Protein AF-0000000080753042 (afdb_homodimer)

Radius of gyration: 25.24 Å; Cα contacts (8 Å, |Δi|>4): 340; chains: 2; bounding box: 36×79×49 Å

pLDDT: mean 95.61, std 6.73, range [42.47, 98.81]

Sequence (298 aa):
MPRDLQAFALGLYLRPGVEAACLELQEQGADVCLLLCAVWLETHGIECTAERCAELQRLAQPWRTQVIAPLRRLRQDWRPAASSDPVLDELRERLKALELDAEWAQLQRLEAASRDWPAAPEAARSWLEKLAGPAAGCREALASLRAATMPRDLQAFALGLYLRPGVEAACLELQEQGADVCLLLCAVWLETHGIECTAERCAELQRLAQPWRTQVIAPLRRLRQDWRPAASSDPVLDELRERLKALELDAEWAQLQRLEAASRDWPAAPEAARSWLEKLAGPAAGCREALASLRAAT

InterPro domains:
  IPR012659 Conserved hypothetical protein CHP02444 [PF09523] (7-110)
  IPR012659 Conserved hypothetical protein CHP02444 [TIGR02444] (4-113)

Foldseek 3Di:
DPLALVVQLVVLCPFPPLVVLLVVLVVLPADSLQLSLLLVCVVQQFADDPVLLVVLCVLQVCLCVPPQVVLVVVLVVLVVVCVPPVVSVVVSVVSVVSNVVSSVVSNVVNCVSCVPGDHDPPHDSCSNCSRSPSSNVVVVSSVSSNVSD/DPPALVVQLVVLCPFPLLVVLLVVLVVLPADSLQLSLLLVCVVQQFADDPVLLVVLCVLQVCLCVPPQVVLVVVLVVLVVVCVPPVVSVVVSVVSVVSNVVSSVVSNVVNCVSCVPGDHDPPHDSCSNCSRSPSSNVVVVSSVSSNVSD

Secondary structure (DSSP, 8-state):
--S-HHHHHHHHHTSTTHHHHHHHHHHTT--HHHHHHHHHHHHTTB---HHHHHHHHHHHHHHIIIIIHHHHHHHHHHHHHHTT-HHHHHHHHHHHHHHHHHHHHHHHHHHHHHTTPPB-TT----HHHHH-GGGTT-HHHHHHHHHT-/--SSHHHHHHHHHTSTTHHHHHHHHHHTT--HHHHHHHHHHHHTTB---HHHHHHHHHHHHHHIIIIIHHHHHHHHHHHHHHTT-HHHHHHHHHHHHHHHHHHHHHHHHHHHHHTTPPB-TT----HHHHH-GGGTT-HHHHHHHHHT-

Nearest PDB structures (foldseek):
  4mhl-assembly1_A  TM=2.393E-01  e=5.936E+00  Homo sapiens
  2msv-assembly1_A  TM=2.332E-01  e=7.659E+00  Homo sapiens
  4mhl-assembly1_A  TM=2.373E-01  e=4.840E+00  Homo sapiens

Solvent-accessible surface area (backbone atoms only — not comparable to full-atom values): 16071 Å² total; per-residue (Å²): 122,70,93,35,64,63,58,41,43,56,56,44,46,71,35,86,63,25,51,61,26,47,52,54,34,39,74,44,64,27,55,56,64,59,41,48,47,22,47,53,35,44,76,60,23,33,57,69,43,72,65,59,52,49,51,50,47,66,58,46,48,58,48,40,64,70,46,35,47,53,42,47,50,51,41,57,68,43,44,73,63,22,74,81,28,70,67,52,35,54,52,39,51,54,43,48,52,51,33,50,50,46,50,50,51,49,40,50,50,54,44,63,75,50,64,82,60,65,65,32,94,81,37,63,84,48,39,49,68,73,60,25,62,74,24,52,79,45,54,66,38,54,49,45,54,59,66,60,107,124,68,94,36,65,63,57,41,43,55,56,44,47,70,36,86,64,24,51,61,25,49,53,53,35,39,76,44,64,25,55,57,63,58,40,47,47,22,47,52,36,44,75,61,24,34,59,69,43,75,66,57,53,48,51,51,47,66,59,44,49,59,49,41,65,69,48,36,47,53,42,47,50,52,41,59,69,41,46,72,61,22,74,82,28,70,67,52,34,51,52,40,52,54,44,48,51,52,33,50,52,45,49,51,51,50,40,52,51,52,43,64,74,49,65,80,62,65,65,32,93,82,39,62,84,49,38,47,66,72,59,24,61,75,24,51,78,45,52,68,37,54,48,46,54,56,67,62,105

Structure (mmCIF, N/CA/C/O backbone):
data_AF-0000000080753042-model_v1
#
loop_
_entity.id
_entity.type
_entity.pdbx_description
1 polymer 'TIGR02444 family protein'
#
loop_
_atom_site.group_PDB
_atom_site.id
_atom_site.type_symbol
_atom_site.label_atom_id
_atom_site.label_alt_id
_atom_site.label_comp_id
_atom_site.label_asym_id
_atom_site.label_entity_id
_atom_site.label_seq_id
_atom_site.pdbx_PDB_ins_code
_atom_site.Cartn_x
_atom_site.Cartn_y
_atom_site.Cartn_z
_atom_site.occupancy
_atom_site.B_iso_or_equiv
_atom_site.auth_seq_id
_atom_site.auth_comp_id
_atom_site.auth_asym_id
_atom_site.auth_atom_id
_atom_site.pdbx_PDB_model_num
ATOM 1 N N . MET A 1 1 ? 0.085 35.406 -0.146 1 42.47 1 MET A N 1
ATOM 2 C CA . MET A 1 1 ? 0.175 34.25 0.745 1 42.47 1 MET A CA 1
ATOM 3 C C . MET A 1 1 ? -0.676 33.094 0.228 1 42.47 1 MET A C 1
ATOM 5 O O . MET A 1 1 ? -1.813 33.312 -0.199 1 42.47 1 MET A O 1
ATOM 9 N N . PRO A 1 2 ? 0.017 31.969 -0.082 1 52.19 2 PRO A N 1
ATOM 10 C CA . PRO A 1 2 ? -0.848 30.938 -0.656 1 52.19 2 PRO A CA 1
ATOM 11 C C . PRO A 1 2 ? -2.033 30.594 0.243 1 52.19 2 PRO A C 1
ATOM 13 O O . PRO A 1 2 ? -1.867 30.422 1.454 1 52.19 2 PRO A O 1
ATOM 16 N N . ARG A 1 3 ? -3.268 31.031 -0.044 1 64.5 3 ARG A N 1
ATOM 17 C CA . ARG A 1 3 ? -4.5 30.719 0.666 1 64.5 3 ARG A CA 1
ATOM 18 C C . ARG A 1 3 ? -4.785 29.219 0.614 1 64.5 3 ARG A C 1
ATOM 20 O O . ARG A 1 3 ? -5.746 28.734 1.222 1 64.5 3 ARG A O 1
ATOM 27 N N . ASP A 1 4 ? -3.748 28.547 0.21 1 91.19 4 ASP A N 1
ATOM 28 C CA . ASP A 1 4 ? -3.822 27.109 -0.055 1 91.19 4 ASP A CA 1
ATOM 29 C C . ASP A 1 4 ? -2.775 26.344 0.755 1 91.19 4 ASP A C 1
ATOM 31 O O . ASP A 1 4 ? -1.573 26.578 0.598 1 91.19 4 ASP A O 1
ATOM 35 N N . LEU A 1 5 ? -3.281 25.625 1.729 1 96.81 5 LEU A N 1
ATOM 36 C CA . LEU A 1 5 ? -2.391 24.922 2.643 1 96.81 5 LEU A CA 1
ATOM 37 C C . LEU A 1 5 ? -1.426 24.016 1.876 1 96.81 5 LEU A C 1
ATOM 39 O O . LEU A 1 5 ? -0.25 23.922 2.232 1 96.81 5 LEU A O 1
ATOM 43 N N . GLN A 1 6 ? -1.91 23.484 0.801 1 95.81 6 GLN A N 1
ATOM 44 C CA . GLN A 1 6 ? -1.059 22.609 -0.008 1 95.81 6 GLN A CA 1
ATOM 45 C C . GLN A 1 6 ? 0.089 23.406 -0.635 1 95.81 6 GLN A C 1
ATOM 47 O O . GLN A 1 6 ? 1.245 22.984 -0.571 1 95.81 6 GLN A O 1
ATOM 52 N N . ALA A 1 7 ? -0.214 24.438 -1.235 1 95.5 7 ALA A N 1
ATOM 53 C CA . ALA A 1 7 ? 0.8 25.297 -1.849 1 95.5 7 ALA A CA 1
ATOM 54 C C . ALA A 1 7 ? 1.769 25.844 -0.801 1 95.5 7 ALA A C 1
ATOM 56 O O . ALA A 1 7 ? 2.98 25.875 -1.027 1 95.5 7 ALA A O 1
ATOM 57 N N . PHE A 1 8 ? 1.181 26.312 0.279 1 97 8 PHE A N 1
ATOM 58 C CA . PHE A 1 8 ? 2.006 26.797 1.384 1 97 8 PHE A CA 1
ATOM 59 C C . PHE A 1 8 ? 2.996 25.719 1.821 1 97 8 PHE A C 1
ATOM 61 O O . PHE A 1 8 ? 4.188 25.984 1.967 1 97 8 PHE A O 1
ATOM 68 N N . ALA A 1 9 ? 2.527 24.469 2.033 1 97 9 ALA A N 1
ATOM 69 C CA . ALA A 1 9 ? 3.348 23.359 2.5 1 97 9 ALA A CA 1
ATOM 70 C C . ALA A 1 9 ? 4.465 23.047 1.507 1 97 9 ALA A C 1
ATOM 72 O O . ALA A 1 9 ? 5.613 22.828 1.902 1 97 9 ALA A O 1
ATOM 73 N N . LEU A 1 10 ? 4.09 23 0.256 1 95 10 LEU A N 1
ATOM 74 C CA . LEU A 1 10 ? 5.078 22.734 -0.783 1 95 10 LEU A CA 1
ATOM 75 C C . LEU A 1 10 ? 6.16 23.812 -0.793 1 95 10 LEU A C 1
ATOM 77 O O . LEU A 1 10 ? 7.348 23.5 -0.905 1 95 10 LEU A O 1
ATOM 81 N N . GLY A 1 11 ? 5.773 25.031 -0.712 1 95.75 11 GLY A N 1
ATOM 82 C CA . GLY A 1 11 ? 6.719 26.125 -0.647 1 95.75 11 GLY A CA 1
ATOM 83 C C . GLY A 1 11 ? 7.637 26.062 0.56 1 95.75 11 GLY A C 1
ATOM 84 O O . GLY A 1 11 ? 8.844 26.266 0.443 1 95.75 11 GLY A O 1
ATOM 85 N N . LEU A 1 12 ? 7.043 25.812 1.674 1 96.06 12 LEU A N 1
ATOM 86 C CA . LEU A 1 12 ? 7.812 25.719 2.91 1 96.06 12 LEU A CA 1
ATOM 87 C C . LEU A 1 12 ? 8.812 24.562 2.838 1 96.06 12 LEU A C 1
ATOM 89 O O . LEU A 1 12 ? 9.961 24.719 3.26 1 96.06 12 LEU A O 1
ATOM 93 N N . TYR A 1 13 ? 8.359 23.484 2.322 1 93.5 13 TYR A N 1
ATOM 94 C CA . TYR A 1 13 ? 9.18 22.266 2.256 1 93.5 13 TYR A CA 1
ATOM 95 C C . TYR A 1 13 ? 10.438 22.5 1.44 1 93.5 13 TYR A C 1
ATOM 97 O O . TYR A 1 13 ? 11.484 21.922 1.72 1 93.5 13 TYR A O 1
ATOM 105 N N . LEU A 1 14 ? 10.375 23.344 0.499 1 93 14 LEU A N 1
ATOM 106 C CA . LEU A 1 14 ? 11.477 23.609 -0.415 1 93 14 LEU A CA 1
ATOM 107 C C . LEU A 1 14 ? 12.477 24.578 0.213 1 93 14 LEU A C 1
ATOM 109 O O . LEU A 1 14 ? 13.578 24.766 -0.31 1 93 14 LEU A O 1
ATOM 113 N N . ARG A 1 15 ? 12.172 25.156 1.339 1 96 15 ARG A N 1
ATOM 114 C CA . ARG A 1 15 ? 13.078 26.078 2.008 1 96 15 ARG A CA 1
ATOM 115 C C . ARG A 1 15 ? 14.25 25.344 2.643 1 96 15 ARG A C 1
ATOM 117 O O . ARG A 1 15 ? 14.117 24.172 3.031 1 96 15 ARG A O 1
ATOM 124 N N . PRO A 1 16 ? 15.328 26 2.754 1 95.56 16 PRO A N 1
ATOM 125 C CA . PRO A 1 16 ? 16.516 25.359 3.328 1 95.56 16 PRO A CA 1
ATOM 126 C C . PRO A 1 16 ? 16.266 24.812 4.738 1 95.56 16 PRO A C 1
ATOM 128 O O . PRO A 1 16 ? 15.695 25.516 5.578 1 95.56 16 PRO A O 1
ATOM 131 N N . GLY A 1 17 ? 16.625 23.578 4.953 1 96.06 17 GLY A N 1
ATOM 132 C CA . GLY A 1 17 ? 16.609 22.969 6.277 1 96.06 17 GLY A CA 1
ATOM 133 C C . GLY A 1 17 ? 15.273 22.344 6.621 1 96.06 17 GLY A C 1
ATOM 134 O O . GLY A 1 17 ? 15.172 21.578 7.578 1 96.06 17 GLY A O 1
ATOM 135 N N . VAL A 1 18 ? 14.289 22.641 5.871 1 97.56 18 VAL A N 1
ATOM 136 C CA . VAL A 1 18 ? 12.945 22.203 6.234 1 97.56 18 VAL A CA 1
ATOM 137 C C . VAL A 1 18 ? 12.805 20.703 5.977 1 97.56 18 VAL A C 1
ATOM 139 O O . VAL A 1 18 ? 12.281 19.969 6.82 1 97.56 18 VAL A O 1
ATOM 142 N N . GLU A 1 19 ? 13.336 20.344 4.887 1 96.5 19 GLU A N 1
ATOM 143 C CA . GLU A 1 19 ? 13.273 18.922 4.586 1 96.5 19 GLU A CA 1
ATOM 144 C C . GLU A 1 19 ? 13.938 18.094 5.68 1 96.5 19 GLU A C 1
ATOM 146 O O . GLU A 1 19 ? 13.359 17.125 6.168 1 96.5 19 GLU A O 1
ATOM 151 N N . ALA A 1 20 ? 15.047 18.438 6.031 1 97.44 20 ALA A N 1
ATOM 152 C CA . ALA A 1 20 ? 15.789 17.734 7.078 1 97.44 20 ALA A CA 1
ATOM 153 C C . ALA A 1 20 ? 15.023 17.75 8.398 1 97.44 20 ALA A C 1
ATOM 155 O O . ALA A 1 20 ? 14.969 16.734 9.102 1 97.44 20 ALA A O 1
ATOM 156 N N . ALA A 1 21 ? 14.453 18.875 8.703 1 98 21 ALA A N 1
ATOM 157 C CA . ALA A 1 21 ? 13.656 18.984 9.93 1 98 21 ALA A CA 1
ATOM 158 C C . ALA A 1 21 ? 12.445 18.062 9.883 1 98 21 ALA A C 1
ATOM 160 O O . ALA A 1 21 ? 12.164 17.359 10.859 1 98 21 ALA A O 1
ATOM 161 N N . CYS A 1 22 ? 11.789 18.078 8.742 1 97.81 22 CYS A N 1
ATOM 162 C CA . CYS A 1 22 ? 10.617 17.234 8.586 1 97.81 22 CYS A CA 1
ATOM 163 C C . CYS A 1 22 ? 10.984 15.758 8.719 1 97.81 22 CYS A C 1
ATOM 165 O O . CYS A 1 22 ? 10.266 14.992 9.359 1 97.81 22 CYS A O 1
ATOM 167 N N . LEU A 1 23 ? 12.102 15.359 8.188 1 96.19 23 LEU A N 1
ATOM 168 C CA . LEU A 1 23 ? 12.539 13.969 8.242 1 96.19 23 LEU A CA 1
ATOM 169 C C . LEU A 1 23 ? 12.875 13.562 9.672 1 96.19 23 LEU A C 1
ATOM 171 O O . LEU A 1 23 ? 12.547 12.461 10.109 1 96.19 23 LEU A O 1
ATOM 175 N N . GLU A 1 24 ? 13.516 14.406 10.359 1 97.62 24 GLU A N 1
ATOM 176 C CA . GLU A 1 24 ? 13.836 14.156 11.758 1 97.62 24 GLU A CA 1
ATOM 177 C C . GLU A 1 24 ? 12.562 13.992 12.594 1 97.62 24 GLU A C 1
ATOM 179 O O . GLU A 1 24 ? 12.445 13.055 13.375 1 97.62 24 GLU A O 1
ATOM 184 N N . LEU A 1 25 ? 11.648 14.891 12.383 1 97.5 25 LEU A N 1
ATOM 185 C CA . LEU A 1 25 ? 10.383 14.859 13.117 1 97.5 25 LEU A CA 1
ATOM 186 C C . LEU A 1 25 ? 9.602 13.594 12.781 1 97.5 25 LEU A C 1
ATOM 188 O O . LEU A 1 25 ? 9.039 12.953 13.672 1 97.5 25 LEU A O 1
ATOM 192 N N . GLN A 1 26 ? 9.641 13.32 11.539 1 95.62 26 GLN A N 1
ATOM 193 C CA . GLN A 1 26 ? 8.945 12.117 11.102 1 95.62 26 GLN A CA 1
ATOM 194 C C . GLN A 1 26 ? 9.547 10.867 11.734 1 95.62 26 GLN A C 1
ATOM 196 O O . GLN A 1 26 ? 8.82 9.945 12.109 1 95.62 26 GLN A O 1
ATOM 201 N N . GLU A 1 27 ? 10.836 10.773 11.844 1 95.56 27 GLU A N 1
ATOM 202 C CA . GLU A 1 27 ? 11.523 9.648 12.469 1 95.56 27 GLU A CA 1
ATOM 203 C C . GLU A 1 27 ? 11.117 9.492 13.93 1 95.56 27 GLU A C 1
ATOM 205 O O . GLU A 1 27 ? 11.117 8.383 14.469 1 95.56 27 GLU A O 1
ATOM 210 N N . GLN A 1 28 ? 10.734 10.57 14.484 1 96.25 28 GLN A N 1
ATOM 211 C CA . GLN A 1 28 ? 10.352 10.555 15.891 1 96.25 28 GLN A CA 1
ATOM 212 C C . GLN A 1 28 ? 8.844 10.359 16.047 1 96.25 28 GLN A C 1
ATOM 214 O O . GLN A 1 28 ? 8.297 10.516 17.141 1 96.25 28 GLN A O 1
ATOM 219 N N . GLY A 1 29 ? 8.172 10.117 14.977 1 95.31 29 GLY A N 1
ATOM 220 C CA . GLY A 1 29 ? 6.781 9.711 15.031 1 95.31 29 GLY A CA 1
ATOM 221 C C . GLY A 1 29 ? 5.816 10.859 14.812 1 95.31 29 GLY A C 1
ATOM 222 O O . GLY A 1 29 ? 4.605 10.703 14.992 1 95.31 29 GLY A O 1
ATOM 223 N N . ALA A 1 30 ? 6.289 12.008 14.375 1 97 30 ALA A N 1
ATOM 224 C CA . ALA A 1 30 ? 5.426 13.164 14.148 1 97 30 ALA A CA 1
ATOM 225 C C . ALA A 1 30 ? 4.645 13.016 12.844 1 97 30 ALA A C 1
ATOM 227 O O . ALA A 1 30 ? 5.086 12.32 11.922 1 97 30 ALA A O 1
ATOM 228 N N . ASP A 1 31 ? 3.498 13.625 12.859 1 98 31 ASP A N 1
ATOM 229 C CA . ASP A 1 31 ? 2.713 13.812 11.641 1 98 31 ASP A CA 1
ATOM 230 C C . ASP A 1 31 ? 3.125 15.086 10.914 1 98 31 ASP A C 1
ATOM 232 O O . ASP A 1 31 ? 2.67 16.172 11.258 1 98 31 ASP A O 1
ATOM 236 N N . VAL A 1 32 ? 3.844 14.953 9.875 1 97.5 32 VAL A N 1
ATOM 237 C CA . VAL A 1 32 ? 4.438 16.094 9.18 1 97.5 32 VAL A CA 1
ATOM 238 C C . VAL A 1 32 ? 3.338 16.969 8.586 1 97.5 32 VAL A C 1
ATOM 240 O O . VAL A 1 32 ? 3.416 18.203 8.641 1 97.5 32 VAL A O 1
ATOM 243 N N . CYS A 1 33 ? 2.283 16.375 8.016 1 98.25 33 CYS A N 1
ATOM 244 C CA . CYS A 1 33 ? 1.169 17.141 7.473 1 98.25 33 CYS A CA 1
ATOM 245 C C . CYS A 1 33 ? 0.536 18.016 8.539 1 98.25 33 CYS A C 1
ATOM 247 O O . CYS A 1 33 ? 0.215 19.172 8.289 1 98.25 33 CYS A O 1
ATOM 249 N N . LEU A 1 34 ? 0.413 17.438 9.656 1 98.31 34 LEU A N 1
ATOM 250 C CA . LEU A 1 34 ? -0.171 18.172 10.781 1 98.31 34 LEU A CA 1
ATOM 251 C C . LEU A 1 34 ? 0.744 19.312 11.219 1 98.31 34 LEU A C 1
ATOM 253 O O . LEU A 1 34 ? 0.274 20.406 11.523 1 98.31 34 LEU A O 1
ATOM 257 N N . LEU A 1 35 ? 2.002 19.078 11.195 1 98.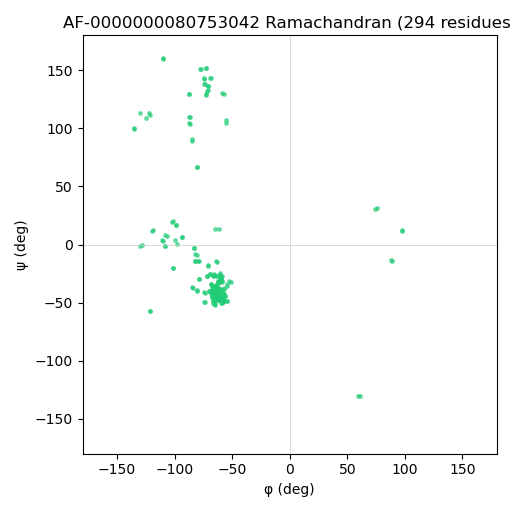06 35 LEU A N 1
ATOM 258 C CA . LEU A 1 35 ? 2.961 20.094 11.602 1 98.06 35 LEU A CA 1
ATOM 259 C C . LEU A 1 35 ? 3.018 21.234 10.57 1 98.06 35 LEU A C 1
ATOM 261 O O . LEU A 1 35 ? 3.125 22.406 10.938 1 98.06 35 LEU A O 1
ATOM 265 N N . LEU A 1 36 ? 2.969 20.875 9.328 1 97.5 36 LEU A N 1
ATOM 266 C CA . LEU A 1 36 ? 2.922 21.906 8.297 1 97.5 36 LEU A CA 1
ATOM 267 C C . LEU A 1 36 ? 1.651 22.734 8.414 1 97.5 36 LEU A C 1
ATOM 269 O O . LEU A 1 36 ? 1.684 23.953 8.227 1 97.5 36 LEU A O 1
ATOM 273 N N . CYS A 1 37 ? 0.595 22.078 8.766 1 98 37 CYS A N 1
ATOM 274 C CA . CYS A 1 37 ? -0.644 22.797 9.047 1 98 37 CYS A CA 1
ATOM 275 C C . CYS A 1 37 ? -0.479 23.734 10.242 1 98 37 CYS A C 1
ATOM 277 O O . CYS A 1 37 ? -0.958 24.859 10.219 1 98 37 CYS A O 1
ATOM 279 N N . ALA A 1 38 ? 0.201 23.25 11.227 1 97.69 38 ALA A N 1
ATOM 280 C CA . ALA A 1 38 ? 0.443 24.047 12.422 1 97.69 38 ALA A CA 1
ATOM 281 C C . ALA A 1 38 ? 1.169 25.344 12.07 1 97.69 38 ALA A C 1
ATOM 283 O O . ALA A 1 38 ? 0.76 26.422 12.492 1 97.69 38 ALA A O 1
ATOM 284 N N . VAL A 1 39 ? 2.139 25.25 11.328 1 96.94 39 VAL A N 1
ATOM 285 C CA . VAL A 1 39 ? 2.908 26.422 10.93 1 96.94 39 VAL A CA 1
ATOM 286 C C . VAL A 1 39 ? 2.031 27.344 10.094 1 96.94 39 VAL A C 1
ATOM 288 O O . VAL A 1 39 ? 2.084 28.578 10.258 1 96.94 39 VAL A O 1
ATOM 291 N N . TRP A 1 40 ? 1.289 26.781 9.234 1 96.69 40 TRP A N 1
ATOM 292 C CA . TRP A 1 40 ? 0.367 27.531 8.383 1 96.69 40 TRP A CA 1
ATOM 293 C C . TRP A 1 40 ? -0.622 28.328 9.227 1 96.69 40 TRP A C 1
ATOM 295 O O . TRP A 1 40 ? -0.838 29.516 8.984 1 96.69 40 TRP A O 1
ATOM 305 N N . LEU A 1 41 ? -1.145 27.719 10.211 1 96.69 41 LEU A N 1
ATOM 306 C CA . LEU A 1 41 ? -2.094 28.375 11.102 1 96.69 41 LEU A CA 1
ATOM 307 C C . LEU A 1 41 ? -1.415 29.5 11.883 1 96.69 41 LEU A C 1
ATOM 309 O O . LEU A 1 41 ? -1.977 30.594 12.023 1 96.69 41 LEU A O 1
ATOM 313 N N . GLU A 1 42 ? -0.277 29.219 12.359 1 94.94 42 GLU A N 1
ATOM 314 C CA . GLU A 1 42 ? 0.476 30.25 13.062 1 94.94 42 GLU A CA 1
ATOM 315 C C . GLU A 1 42 ? 0.755 31.453 12.164 1 94.94 42 GLU A C 1
ATOM 317 O O . GLU A 1 42 ? 0.601 32.594 12.578 1 94.94 42 GLU A O 1
ATOM 322 N N . THR A 1 43 ? 1.15 31.172 11 1 92.88 43 THR A N 1
ATOM 323 C CA . THR A 1 43 ? 1.49 32.219 10.039 1 92.88 43 THR A CA 1
ATOM 324 C C . THR A 1 43 ? 0.268 33.062 9.719 1 92.88 43 THR A C 1
ATOM 326 O O . THR A 1 43 ? 0.397 34.25 9.414 1 92.88 43 THR A O 1
ATOM 329 N N . HIS A 1 44 ? -0.891 32.531 9.82 1 92.81 44 HIS A N 1
ATOM 330 C CA . HIS A 1 44 ? -2.115 33.25 9.477 1 92.81 44 HIS A CA 1
ATOM 331 C C . HIS A 1 44 ? -2.789 33.844 10.719 1 92.81 44 HIS A C 1
ATOM 333 O O . HIS A 1 44 ? -3.904 34.344 10.641 1 92.81 44 HIS A O 1
ATOM 339 N N . GLY A 1 45 ? -2.17 33.625 11.828 1 93.62 45 GLY A N 1
ATOM 340 C CA . GLY A 1 45 ? -2.623 34.25 13.062 1 93.62 45 GLY A CA 1
ATOM 341 C C . GLY A 1 45 ? -3.867 33.594 13.633 1 93.62 45 GLY A C 1
ATOM 342 O O . GLY A 1 45 ? -4.727 34.281 14.195 1 93.62 45 GLY A O 1
ATOM 343 N N . ILE A 1 46 ? -4.004 32.344 13.414 1 95.75 46 ILE A N 1
ATOM 344 C CA . ILE A 1 46 ? -5.133 31.625 13.977 1 95.75 46 ILE A CA 1
ATOM 345 C C . ILE A 1 46 ? -4.781 31.125 15.375 1 95.75 46 ILE A C 1
ATOM 347 O O . ILE A 1 46 ? -3.727 30.516 15.578 1 95.75 46 ILE A O 1
ATOM 351 N N . GLU A 1 47 ? -5.633 31.406 16.328 1 95.81 47 GLU A N 1
ATOM 352 C CA . GLU A 1 47 ? -5.379 31.047 17.719 1 95.81 47 GLU A CA 1
ATOM 353 C C . GLU A 1 47 ? -5.477 29.547 17.922 1 95.81 47 GLU A C 1
ATOM 355 O O . GLU A 1 47 ? -6.391 28.906 17.406 1 95.81 47 GLU A O 1
ATOM 360 N N . CYS A 1 48 ? -4.52 29.047 18.672 1 97.06 48 CYS A N 1
ATOM 361 C CA . CYS A 1 48 ? -4.531 27.641 19.062 1 97.06 48 CYS A CA 1
ATOM 362 C C . CYS A 1 48 ? -5.34 27.438 20.344 1 97.06 48 CYS A C 1
ATOM 364 O O . CYS A 1 48 ? -4.945 27.891 21.406 1 97.06 48 CYS A O 1
ATOM 366 N N . THR A 1 49 ? -6.504 26.812 20.234 1 96.25 49 THR A N 1
ATOM 367 C CA . THR A 1 49 ? -7.277 26.438 21.406 1 96.25 49 THR A CA 1
ATOM 368 C C . THR A 1 49 ? -7.273 24.922 21.594 1 96.25 49 THR A C 1
ATOM 370 O O . THR A 1 49 ? -6.969 24.172 20.656 1 96.25 49 THR A O 1
ATOM 373 N N . ALA A 1 50 ? -7.562 24.453 22.781 1 96.38 50 ALA A N 1
ATOM 374 C CA . ALA A 1 50 ? -7.621 23.016 23.047 1 96.38 50 ALA A CA 1
ATOM 375 C C . ALA A 1 50 ? -8.625 22.344 22.125 1 96.38 50 ALA A C 1
ATOM 377 O O . ALA A 1 50 ? -8.391 21.219 21.656 1 96.38 50 ALA A O 1
ATOM 378 N N . GLU A 1 51 ? -9.703 23.016 21.891 1 97.06 51 GLU A N 1
ATOM 379 C CA . GLU A 1 51 ? -10.758 22.453 21.047 1 97.06 51 GLU A CA 1
ATOM 380 C C . GLU A 1 51 ? -10.297 22.328 19.609 1 97.06 51 GLU A C 1
ATOM 382 O O . GLU A 1 51 ? -10.523 21.297 18.969 1 97.06 51 GLU A O 1
ATOM 387 N N . ARG A 1 52 ? -9.672 23.344 19.078 1 97.19 52 ARG A N 1
ATOM 388 C CA . ARG A 1 52 ? -9.18 23.328 17.703 1 97.19 52 ARG A CA 1
ATOM 389 C C . ARG A 1 52 ? -8.086 22.281 17.516 1 97.19 52 ARG A C 1
ATOM 391 O O . ARG A 1 52 ? -8.078 21.547 16.531 1 97.19 52 ARG A O 1
ATOM 398 N N . CYS A 1 53 ? -7.203 22.234 18.484 1 97.62 53 CYS A N 1
ATOM 399 C CA . CYS A 1 53 ? -6.145 21.234 18.438 1 97.62 53 CYS A CA 1
ATOM 400 C C . CYS A 1 53 ? -6.727 19.828 18.406 1 97.62 53 CYS A C 1
ATOM 402 O O . CYS A 1 53 ? -6.316 19 17.578 1 97.62 53 CYS A O 1
ATOM 404 N N . ALA A 1 54 ? -7.676 19.609 19.266 1 97.75 54 ALA A N 1
ATOM 405 C CA . ALA A 1 54 ? -8.312 18.297 19.344 1 97.75 54 ALA A CA 1
ATOM 406 C C . ALA A 1 54 ? -9.023 17.953 18.031 1 97.75 54 ALA A C 1
ATOM 408 O O . ALA A 1 54 ? -9.008 16.797 17.594 1 97.75 54 ALA A O 1
ATOM 409 N N . GLU A 1 55 ? -9.625 18.906 17.469 1 97.94 55 GLU A N 1
ATOM 410 C CA . GLU A 1 55 ? -10.336 18.703 16.203 1 97.94 55 GLU A CA 1
ATOM 411 C C . GLU A 1 55 ? -9.375 18.266 15.094 1 97.94 55 GLU A C 1
ATOM 413 O O . GLU A 1 55 ? -9.648 17.312 14.375 1 97.94 55 GLU A O 1
ATOM 418 N N . LEU A 1 56 ? -8.289 18.953 14.984 1 98.56 56 LEU A N 1
ATOM 419 C CA . LEU A 1 56 ? -7.305 18.609 13.961 1 98.56 56 LEU A CA 1
ATOM 420 C C . LEU A 1 56 ? -6.707 17.234 14.219 1 98.56 56 LEU A C 1
ATOM 422 O O . LEU A 1 56 ? -6.516 16.453 13.289 1 98.56 56 LEU A O 1
ATOM 426 N N . GLN A 1 57 ? -6.414 16.938 15.461 1 98.25 57 GLN A N 1
ATOM 427 C CA . GLN A 1 57 ? -5.832 15.641 15.812 1 98.25 57 GLN A CA 1
ATOM 428 C C . GLN A 1 57 ? -6.809 14.5 15.531 1 98.25 57 GLN A C 1
ATOM 430 O O . GLN A 1 57 ? -6.414 13.445 15.039 1 98.25 57 GLN A O 1
ATOM 435 N N . ARG A 1 58 ? -8.086 14.734 15.828 1 97.5 58 ARG A N 1
ATOM 436 C CA . ARG A 1 58 ? -9.117 13.734 15.586 1 97.5 58 ARG A CA 1
ATOM 437 C C . ARG A 1 58 ? -9.242 13.414 14.102 1 97.5 58 ARG A C 1
ATOM 439 O O . ARG A 1 58 ? -9.5 12.266 13.727 1 97.5 58 ARG A O 1
ATOM 446 N N . LEU A 1 59 ? -8.984 14.406 13.359 1 97.44 59 LEU A N 1
ATOM 447 C CA . LEU A 1 59 ? -9.062 14.25 11.914 1 97.44 59 LEU A CA 1
ATOM 448 C C . LEU A 1 59 ? -7.809 13.586 11.359 1 97.44 59 LEU A C 1
ATOM 450 O O . LEU A 1 59 ? -7.891 12.703 10.508 1 97.44 59 LEU A O 1
ATOM 454 N N . ALA A 1 60 ? -6.707 13.938 11.852 1 98.25 60 ALA A N 1
ATOM 455 C CA . ALA A 1 60 ? -5.426 13.57 11.258 1 98.25 60 ALA A CA 1
ATOM 456 C C . ALA A 1 60 ? -4.988 12.18 11.719 1 98.25 60 ALA A C 1
ATOM 458 O O . ALA A 1 60 ? -4.449 11.398 10.93 1 98.25 60 ALA A O 1
ATOM 459 N N . GLN A 1 61 ? -5.227 11.859 12.906 1 97.56 61 GLN A N 1
ATOM 460 C CA . GLN A 1 61 ? -4.594 10.703 13.539 1 97.56 61 GLN A CA 1
ATOM 461 C C . GLN A 1 61 ? -5.035 9.406 12.867 1 97.56 61 GLN A C 1
ATOM 463 O O . GLN A 1 61 ? -4.199 8.602 12.461 1 97.56 61 GLN A O 1
ATOM 468 N N . PRO A 1 62 ? -6.348 9.172 12.711 1 97.56 62 PRO A N 1
ATOM 469 C CA . PRO A 1 62 ? -6.75 7.918 12.078 1 97.56 62 PRO A CA 1
ATOM 470 C C . PRO A 1 62 ? -6.273 7.809 10.625 1 97.56 62 PRO A C 1
ATOM 472 O O . PRO A 1 62 ? -5.875 6.727 10.188 1 97.56 62 PRO A O 1
ATOM 475 N N . TRP A 1 63 ? -6.309 8.914 9.93 1 98.5 63 TRP A N 1
ATOM 476 C CA . TRP A 1 63 ? -5.855 8.914 8.547 1 98.5 63 TRP A CA 1
ATOM 477 C C . TRP A 1 63 ? -4.367 8.586 8.461 1 98.5 63 TRP A C 1
ATOM 479 O O . TRP A 1 63 ? -3.951 7.766 7.641 1 98.5 63 TRP A O 1
ATOM 489 N N . ARG A 1 64 ? -3.623 9.164 9.281 1 97.88 64 ARG A N 1
ATOM 490 C CA . ARG A 1 64 ? -2.189 8.906 9.328 1 97.88 64 ARG A CA 1
ATOM 491 C C . ARG A 1 64 ? -1.91 7.449 9.68 1 97.88 64 ARG A C 1
ATOM 493 O O . ARG A 1 64 ? -1.131 6.777 9 1 97.88 64 ARG A O 1
ATOM 500 N N . THR A 1 65 ? -2.58 6.91 10.656 1 97.38 65 THR A N 1
ATOM 501 C CA . THR A 1 65 ? -2.26 5.594 11.195 1 97.38 65 THR A CA 1
ATOM 502 C C . THR A 1 65 ? -2.793 4.488 10.289 1 97.38 65 THR A C 1
ATOM 504 O O . THR A 1 65 ? -2.188 3.422 10.188 1 97.38 65 THR A O 1
ATOM 507 N N . GLN A 1 66 ? -3.895 4.793 9.602 1 98.06 66 GLN A N 1
ATOM 508 C CA . GLN A 1 66 ? -4.551 3.723 8.859 1 98.06 66 GLN A CA 1
ATOM 509 C C . GLN A 1 66 ? -4.215 3.799 7.375 1 98.06 66 GLN A C 1
ATOM 511 O O . GLN A 1 66 ? -4.352 2.811 6.648 1 98.06 66 GLN A O 1
ATOM 516 N N . VAL A 1 67 ? -3.779 4.957 6.957 1 98.69 67 VAL A N 1
ATOM 517 C CA . VAL A 1 67 ? -3.613 5.113 5.516 1 98.69 67 VAL A CA 1
ATOM 518 C C . VAL A 1 67 ? -2.164 5.473 5.195 1 98.69 67 VAL A C 1
ATOM 520 O O . VAL A 1 67 ? -1.438 4.68 4.594 1 98.69 67 VAL A O 1
ATOM 523 N N . ILE A 1 68 ? -1.657 6.512 5.738 1 98.69 68 ILE A N 1
ATOM 524 C CA . ILE A 1 68 ? -0.359 7.031 5.32 1 98.69 68 ILE A CA 1
ATOM 525 C C . ILE A 1 68 ? 0.752 6.129 5.852 1 98.69 68 ILE A C 1
ATOM 527 O O . ILE A 1 68 ? 1.618 5.688 5.094 1 98.69 68 ILE A O 1
ATOM 531 N N . ALA A 1 69 ? 0.703 5.836 7.094 1 98 69 ALA A N 1
ATOM 532 C CA . ALA A 1 69 ? 1.792 5.102 7.73 1 98 69 ALA A CA 1
ATOM 533 C C . ALA A 1 69 ? 1.932 3.703 7.141 1 98 69 ALA A C 1
ATOM 535 O O . ALA A 1 69 ? 3.043 3.256 6.844 1 98 69 ALA A O 1
ATOM 536 N N . PRO A 1 70 ? 0.819 2.994 6.93 1 98.5 70 PRO A N 1
ATOM 537 C CA . PRO A 1 70 ? 0.967 1.677 6.309 1 98.5 70 PRO A CA 1
ATOM 538 C C . PRO A 1 70 ? 1.556 1.752 4.898 1 98.5 70 PRO A C 1
ATOM 540 O O . PRO A 1 70 ? 2.35 0.892 4.512 1 98.5 70 PRO A O 1
ATOM 543 N N . LEU A 1 71 ? 1.171 2.729 4.105 1 98.81 71 LEU A N 1
ATOM 544 C CA . LEU A 1 71 ? 1.758 2.914 2.785 1 98.81 71 LEU A CA 1
ATOM 545 C C . LEU A 1 71 ? 3.258 3.17 2.887 1 98.81 71 LEU A C 1
ATOM 547 O O . LEU A 1 71 ? 4.047 2.561 2.16 1 98.81 71 LEU A O 1
ATOM 551 N N . ARG A 1 72 ? 3.645 3.975 3.779 1 98.06 72 ARG A N 1
ATOM 552 C CA . ARG A 1 72 ? 5.051 4.312 3.982 1 98.06 72 ARG A CA 1
ATOM 553 C C . ARG A 1 72 ? 5.848 3.094 4.426 1 98.06 72 ARG A C 1
ATOM 555 O O . ARG A 1 72 ? 6.945 2.844 3.916 1 98.06 72 ARG A O 1
ATOM 562 N N . ARG A 1 73 ? 5.316 2.424 5.359 1 97.94 73 ARG A N 1
ATOM 563 C CA . ARG A 1 73 ? 6 1.232 5.852 1 97.94 73 ARG A CA 1
ATOM 564 C C . ARG A 1 73 ? 6.23 0.23 4.727 1 97.94 73 ARG A C 1
ATOM 566 O O . ARG A 1 73 ? 7.332 -0.303 4.582 1 97.94 73 ARG A O 1
ATOM 573 N N . LEU A 1 74 ? 5.215 0.037 3.992 1 98.62 74 LEU A N 1
ATOM 574 C CA . LEU A 1 74 ? 5.324 -0.903 2.883 1 98.62 74 LEU A CA 1
ATOM 575 C C . LEU A 1 74 ? 6.359 -0.432 1.87 1 98.62 74 LEU A C 1
ATOM 577 O O . LEU A 1 74 ? 7.199 -1.218 1.422 1 98.62 74 LEU A O 1
ATOM 581 N N . ARG A 1 75 ? 6.309 0.814 1.504 1 98.69 75 ARG A N 1
ATOM 582 C CA . ARG A 1 75 ? 7.277 1.396 0.58 1 98.69 75 ARG A CA 1
ATOM 583 C C . ARG A 1 75 ? 8.703 1.208 1.092 1 98.69 75 ARG A C 1
ATOM 585 O O . ARG A 1 75 ? 9.594 0.831 0.331 1 98.69 75 ARG A O 1
ATOM 592 N N . GLN A 1 76 ? 8.852 1.463 2.336 1 97.81 76 GLN A N 1
ATOM 593 C CA . GLN A 1 76 ? 10.172 1.347 2.941 1 97.81 76 GLN A CA 1
ATOM 594 C C . GLN A 1 76 ? 10.625 -0.11 2.998 1 97.81 76 GLN A C 1
ATOM 596 O O . GLN A 1 76 ? 11.797 -0.409 2.766 1 97.81 76 GLN A O 1
ATOM 601 N N . ASP A 1 77 ? 9.766 -1.009 3.342 1 98.31 77 ASP A N 1
ATOM 602 C CA . ASP A 1 77 ? 10.078 -2.432 3.43 1 98.31 77 ASP A CA 1
ATOM 603 C C . ASP A 1 77 ? 10.547 -2.975 2.082 1 98.31 77 ASP A C 1
ATOM 605 O O . ASP A 1 77 ? 11.367 -3.895 2.027 1 98.31 77 ASP A O 1
ATOM 609 N N . TRP A 1 78 ? 10.055 -2.387 1.003 1 98.69 78 TRP A N 1
ATOM 610 C CA . TRP A 1 78 ? 10.344 -2.887 -0.337 1 98.69 78 TRP A CA 1
ATOM 611 C C . TRP A 1 78 ? 11.695 -2.375 -0.828 1 98.69 78 TRP A C 1
ATOM 613 O O . TRP A 1 78 ? 12.25 -2.9 -1.796 1 98.69 78 TRP A O 1
ATOM 623 N N . ARG A 1 79 ? 12.242 -1.396 -0.171 1 98.12 79 ARG A N 1
ATOM 624 C CA . ARG A 1 79 ? 13.383 -0.654 -0.694 1 98.12 79 ARG A CA 1
ATOM 625 C C . ARG A 1 79 ? 14.57 -1.578 -0.937 1 98.12 79 ARG A C 1
ATOM 627 O O . ARG A 1 79 ? 15.156 -1.578 -2.023 1 98.12 79 ARG A O 1
ATOM 634 N N . PRO A 1 80 ? 14.977 -2.41 0.04 1 97.88 80 PRO A N 1
ATOM 635 C CA . PRO A 1 80 ? 16.156 -3.244 -0.205 1 97.88 80 PRO A CA 1
ATOM 636 C C . PRO A 1 80 ? 15.977 -4.191 -1.39 1 97.88 80 PRO A C 1
ATOM 638 O O . PRO A 1 80 ? 16.828 -4.25 -2.273 1 97.88 80 PRO A O 1
ATOM 641 N N . ALA A 1 81 ? 14.922 -4.863 -1.478 1 97.75 81 ALA A N 1
ATOM 642 C CA . ALA A 1 81 ? 14.68 -5.824 -2.551 1 97.75 81 ALA A CA 1
ATOM 643 C C . ALA A 1 81 ? 14.5 -5.117 -3.891 1 97.75 81 ALA A C 1
ATOM 645 O O . ALA A 1 81 ? 14.891 -5.641 -4.938 1 97.75 81 ALA A O 1
ATOM 646 N N . ALA A 1 82 ? 13.914 -3.963 -3.854 1 98.19 82 ALA A N 1
ATOM 647 C CA . ALA A 1 82 ? 13.625 -3.209 -5.07 1 98.19 82 ALA A CA 1
ATOM 648 C C . ALA A 1 82 ? 14.922 -2.764 -5.754 1 98.19 82 ALA A C 1
ATOM 650 O O . ALA A 1 82 ? 14.938 -2.539 -6.965 1 98.19 82 ALA A O 1
ATOM 651 N N . SER A 1 83 ? 15.945 -2.607 -4.969 1 97.31 83 SER A N 1
ATOM 652 C CA . SER A 1 83 ? 17.219 -2.141 -5.512 1 97.31 83 SER A CA 1
ATOM 653 C C . SER A 1 83 ? 17.734 -3.086 -6.59 1 97.31 83 SER A C 1
ATOM 655 O O . SER A 1 83 ? 18.453 -2.664 -7.496 1 97.31 83 SER A O 1
ATOM 657 N N . SER A 1 84 ? 17.391 -4.359 -6.57 1 97.5 84 SER A N 1
ATOM 658 C CA . SER A 1 84 ? 17.875 -5.34 -7.539 1 97.5 84 SER A CA 1
ATOM 659 C C . SER A 1 84 ? 16.719 -5.969 -8.312 1 97.5 84 SER A C 1
ATOM 661 O O . SER A 1 84 ? 16.891 -6.988 -8.977 1 97.5 84 SER A O 1
ATOM 663 N N . ASP A 1 85 ? 15.547 -5.453 -8.227 1 98.25 85 ASP A N 1
ATOM 664 C CA . ASP A 1 85 ? 14.352 -5.965 -8.883 1 98.25 85 ASP A CA 1
ATOM 665 C C . ASP A 1 85 ? 13.555 -4.836 -9.523 1 98.25 85 ASP A C 1
ATOM 667 O O . ASP A 1 85 ? 12.734 -4.191 -8.867 1 98.25 85 ASP A O 1
ATOM 671 N N . PRO A 1 86 ? 13.727 -4.691 -10.836 1 98.12 86 PRO A N 1
ATOM 672 C CA . PRO A 1 86 ? 13.102 -3.564 -11.523 1 98.12 86 PRO A CA 1
ATOM 673 C C . PRO A 1 86 ? 11.578 -3.592 -11.438 1 98.12 86 PRO A C 1
ATOM 675 O O . PRO A 1 86 ? 10.938 -2.539 -11.414 1 98.12 86 PRO A O 1
ATOM 678 N N . VAL A 1 87 ? 11 -4.738 -11.406 1 98.25 87 VAL A N 1
ATOM 679 C CA . VAL A 1 87 ? 9.547 -4.852 -11.312 1 98.25 87 VAL A CA 1
ATOM 680 C C . VAL A 1 87 ? 9.07 -4.324 -9.961 1 98.25 87 VAL A C 1
ATOM 682 O O . VAL A 1 87 ? 8.125 -3.537 -9.898 1 98.25 87 VAL A O 1
ATOM 685 N N . LEU A 1 88 ? 9.758 -4.801 -8.922 1 98.69 88 LEU A N 1
ATOM 686 C CA . LEU A 1 88 ? 9.398 -4.332 -7.594 1 98.69 88 LEU A CA 1
ATOM 687 C C . LEU A 1 88 ? 9.656 -2.838 -7.449 1 98.69 88 LEU A C 1
ATOM 689 O O . LEU A 1 88 ? 8.906 -2.131 -6.777 1 98.69 88 LEU A O 1
ATOM 693 N N . ASP A 1 89 ? 10.711 -2.373 -8.094 1 98.75 89 ASP A N 1
ATOM 694 C CA . ASP A 1 89 ? 11.023 -0.948 -8.047 1 98.75 89 ASP A CA 1
ATOM 695 C C . ASP A 1 89 ? 9.906 -0.114 -8.664 1 98.75 89 ASP A C 1
ATOM 697 O O . ASP A 1 89 ? 9.547 0.942 -8.141 1 98.75 89 ASP A O 1
ATOM 701 N N . GLU A 1 90 ? 9.367 -0.586 -9.75 1 98.75 90 GLU A N 1
ATOM 702 C CA . GLU A 1 90 ? 8.258 0.104 -10.398 1 98.75 90 GLU A CA 1
ATOM 703 C C . GLU A 1 90 ? 7.023 0.124 -9.492 1 98.75 90 GLU A C 1
ATOM 705 O O . GLU A 1 90 ? 6.352 1.151 -9.375 1 98.75 90 GLU A O 1
ATOM 710 N N . LEU A 1 91 ? 6.699 -1.002 -8.867 1 98.81 91 LEU A N 1
ATOM 711 C CA . LEU A 1 91 ? 5.574 -1.06 -7.941 1 98.81 91 LEU A CA 1
ATOM 712 C C . LEU A 1 91 ? 5.793 -0.115 -6.766 1 98.81 91 LEU A C 1
ATOM 714 O O . LEU A 1 91 ? 4.855 0.553 -6.32 1 98.81 91 LEU A O 1
ATOM 718 N N . ARG A 1 92 ? 7.016 -0.078 -6.277 1 98.81 92 ARG A N 1
ATOM 719 C CA . ARG A 1 92 ? 7.359 0.787 -5.152 1 98.81 92 ARG A CA 1
ATOM 720 C C . ARG A 1 92 ? 7.152 2.256 -5.508 1 98.81 92 ARG A C 1
ATOM 722 O O . ARG A 1 92 ? 6.68 3.037 -4.68 1 98.81 92 ARG A O 1
ATOM 729 N N . GLU A 1 93 ? 7.477 2.645 -6.738 1 98.69 93 GLU A N 1
ATOM 730 C CA . GLU A 1 93 ? 7.27 4.016 -7.191 1 98.69 93 GLU A CA 1
ATOM 731 C C . GLU A 1 93 ? 5.781 4.363 -7.234 1 98.69 93 GLU A C 1
ATOM 733 O O . GLU A 1 93 ? 5.387 5.473 -6.867 1 98.69 93 GLU A O 1
ATOM 738 N N . ARG A 1 94 ? 5.02 3.492 -7.668 1 98.75 94 ARG A N 1
ATOM 739 C CA . ARG A 1 94 ? 3.58 3.721 -7.699 1 98.75 94 ARG A CA 1
ATOM 740 C C . ARG A 1 94 ? 3.006 3.787 -6.289 1 98.75 94 ARG A C 1
ATOM 742 O O . ARG A 1 94 ? 2.068 4.543 -6.031 1 98.75 94 ARG A O 1
ATOM 749 N N . LEU A 1 95 ? 3.6 2.945 -5.418 1 98.75 95 LEU A N 1
ATOM 750 C CA . LEU A 1 95 ? 3.209 3.01 -4.012 1 98.75 95 LEU A CA 1
ATOM 751 C C . LEU A 1 95 ? 3.564 4.367 -3.412 1 98.75 95 LEU A C 1
ATOM 753 O O . LEU A 1 95 ? 2.787 4.926 -2.635 1 98.75 95 LEU A O 1
ATOM 757 N N . LYS A 1 96 ? 4.668 4.902 -3.76 1 98.56 96 LYS A N 1
ATOM 758 C CA . LYS A 1 96 ? 5.086 6.238 -3.344 1 98.56 96 LYS A CA 1
ATOM 759 C C . LYS A 1 96 ? 4.078 7.293 -3.797 1 98.56 96 LYS A C 1
ATOM 761 O O . LYS A 1 96 ? 3.732 8.195 -3.031 1 98.56 96 LYS A O 1
ATOM 766 N N . ALA A 1 97 ? 3.627 7.164 -4.984 1 98.62 97 ALA A N 1
ATOM 767 C CA . ALA A 1 97 ? 2.629 8.094 -5.504 1 98.62 97 ALA A CA 1
ATOM 768 C C . ALA A 1 97 ? 1.34 8.031 -4.691 1 98.62 97 ALA A C 1
ATOM 770 O O . ALA A 1 97 ? 0.725 9.062 -4.402 1 98.62 97 ALA A O 1
ATOM 771 N N . LEU A 1 98 ? 0.942 6.828 -4.316 1 98.81 98 LEU A N 1
ATOM 772 C CA . LEU A 1 98 ? -0.235 6.656 -3.471 1 98.81 98 LEU A CA 1
ATOM 773 C C . LEU A 1 98 ? -0.03 7.316 -2.113 1 98.81 98 LEU A C 1
ATOM 775 O O . LEU A 1 98 ? -0.941 7.961 -1.588 1 98.81 98 LEU A O 1
ATOM 779 N N . GLU A 1 99 ? 1.14 7.129 -1.539 1 98.62 99 GLU A N 1
ATOM 780 C CA . GLU A 1 99 ? 1.5 7.734 -0.26 1 98.62 99 GLU A CA 1
ATOM 781 C C . GLU A 1 99 ? 1.395 9.258 -0.32 1 98.62 99 GLU A C 1
ATOM 783 O O . GLU A 1 99 ? 0.789 9.875 0.556 1 98.62 99 GLU A O 1
ATOM 788 N N . LEU A 1 100 ? 1.86 9.82 -1.382 1 98.12 100 LEU A N 1
ATOM 789 C CA . LEU A 1 100 ? 1.821 11.266 -1.565 1 98.12 100 LEU A CA 1
ATOM 790 C C . LEU A 1 100 ? 0.384 11.758 -1.7 1 98.12 100 LEU A C 1
ATOM 792 O O . LEU A 1 100 ? 0.016 12.773 -1.114 1 98.12 100 LEU A O 1
ATOM 796 N N . ASP A 1 101 ? -0.361 11.086 -2.438 1 98.69 101 ASP A N 1
ATOM 797 C CA . ASP A 1 101 ? -1.764 11.453 -2.602 1 98.69 101 ASP A CA 1
ATOM 798 C C . ASP A 1 101 ? -2.508 11.391 -1.271 1 98.69 101 ASP A C 1
ATOM 800 O O . ASP A 1 101 ? -3.385 12.219 -1.003 1 98.69 101 ASP A O 1
ATOM 804 N N . ALA A 1 102 ? -2.162 10.398 -0.503 1 98.75 102 ALA A N 1
ATOM 805 C CA . ALA A 1 102 ? -2.752 10.297 0.829 1 98.75 102 ALA A CA 1
ATOM 806 C C . ALA A 1 102 ? -2.35 11.484 1.701 1 98.75 102 ALA A C 1
ATOM 808 O O . ALA A 1 102 ? -3.162 12 2.473 1 98.75 102 ALA A O 1
ATOM 809 N N . GLU A 1 103 ? -1.106 11.898 1.577 1 98.38 103 GLU A N 1
ATOM 810 C CA . GLU A 1 103 ? -0.635 13.07 2.311 1 98.38 103 GLU A CA 1
ATOM 811 C C . GLU A 1 103 ? -1.375 14.328 1.871 1 98.38 103 GLU A C 1
ATOM 813 O O . GLU A 1 103 ? -1.776 15.141 2.705 1 98.38 103 GLU A O 1
ATOM 818 N N . TRP A 1 104 ? -1.617 14.469 0.608 1 97.81 104 TRP A N 1
ATOM 819 C CA . TRP A 1 104 ? -2.361 15.609 0.073 1 97.81 104 TRP A CA 1
ATOM 820 C C . TRP A 1 104 ? -3.795 15.609 0.591 1 97.81 104 TRP A C 1
ATOM 822 O O . TRP A 1 104 ? -4.332 16.656 0.941 1 97.81 104 TRP A O 1
ATOM 832 N N . ALA A 1 105 ? -4.363 14.484 0.632 1 98.5 105 ALA A N 1
ATOM 833 C CA . ALA A 1 105 ? -5.719 14.375 1.161 1 98.5 105 ALA A CA 1
ATOM 834 C C . ALA A 1 105 ? -5.777 14.828 2.617 1 98.5 105 ALA A C 1
ATOM 836 O O . ALA A 1 105 ? -6.727 15.5 3.025 1 98.5 105 ALA A O 1
ATOM 837 N N . GLN A 1 106 ? -4.754 14.422 3.361 1 98.56 106 GLN A N 1
ATOM 838 C CA . GLN A 1 106 ? -4.711 14.859 4.75 1 98.56 106 GLN A CA 1
ATOM 839 C C . GLN A 1 106 ? -4.641 16.391 4.848 1 98.56 106 GLN A C 1
ATOM 841 O O . GLN A 1 106 ? -5.375 17 5.625 1 98.56 106 GLN A O 1
ATOM 846 N N . LEU A 1 107 ? -3.818 17 4.051 1 98.38 107 LEU A N 1
ATOM 847 C CA . LEU A 1 107 ? -3.686 18.453 4.055 1 98.38 107 LEU A CA 1
ATOM 848 C C . LEU A 1 107 ? -5.004 19.125 3.682 1 98.38 107 LEU A C 1
ATOM 850 O O . LEU A 1 107 ? -5.391 20.125 4.289 1 98.38 107 LEU A O 1
ATOM 854 N N . GLN A 1 108 ? -5.637 18.578 2.742 1 97.75 108 GLN A N 1
ATOM 855 C CA . GLN A 1 108 ? -6.918 19.141 2.316 1 97.75 108 GLN A CA 1
ATOM 856 C C . GLN A 1 108 ? -7.949 19.062 3.439 1 97.75 108 GLN A C 1
ATOM 858 O O . GLN A 1 108 ? -8.719 20 3.645 1 97.75 108 GLN A O 1
ATOM 863 N N . ARG A 1 109 ? -7.945 18.016 4.125 1 97.81 109 ARG A N 1
ATOM 864 C CA . ARG A 1 109 ? -8.875 17.844 5.234 1 97.81 109 ARG A CA 1
ATOM 865 C C . ARG A 1 109 ? -8.578 18.844 6.355 1 97.81 109 ARG A C 1
ATOM 867 O O . ARG A 1 109 ? -9.5 19.422 6.938 1 97.81 109 ARG A O 1
ATOM 874 N N . LEU A 1 110 ? -7.332 18.953 6.652 1 98.38 110 LEU A N 1
ATOM 875 C CA . LEU A 1 110 ? -6.918 19.906 7.68 1 98.38 110 LEU A CA 1
ATOM 876 C C . LEU A 1 110 ? -7.301 21.328 7.293 1 98.38 110 LEU A C 1
ATOM 878 O O . LEU A 1 110 ? -7.809 22.094 8.117 1 98.38 110 LEU A O 1
ATOM 882 N N . GLU A 1 111 ? -7.094 21.672 6.039 1 97.88 111 GLU A N 1
ATOM 883 C CA . GLU A 1 111 ? -7.469 23 5.547 1 97.88 111 GLU A CA 1
ATOM 884 C C . GLU A 1 111 ? -8.977 23.219 5.656 1 97.88 111 GLU A C 1
ATOM 886 O O . GLU A 1 111 ? -9.414 24.266 6.117 1 97.88 111 GLU A O 1
ATOM 891 N N . ALA A 1 112 ? -9.734 22.25 5.23 1 97.12 112 ALA A N 1
ATOM 892 C CA . ALA A 1 112 ? -11.188 22.359 5.27 1 97.12 112 ALA A CA 1
ATOM 893 C C . ALA A 1 112 ? -11.688 22.547 6.699 1 97.12 112 ALA A C 1
ATOM 895 O O . ALA A 1 112 ? -12.602 23.344 6.945 1 97.12 112 ALA A O 1
ATOM 896 N N . ALA A 1 113 ? -11.078 21.875 7.637 1 97.38 113 ALA A N 1
ATOM 897 C CA . ALA A 1 113 ? -11.5 21.906 9.031 1 97.38 113 ALA A CA 1
ATOM 898 C C . ALA A 1 113 ? -11.227 23.266 9.664 1 97.38 113 ALA A C 1
ATOM 900 O O . ALA A 1 113 ? -11.922 23.672 10.594 1 97.38 113 ALA A O 1
ATOM 901 N N . SER A 1 114 ? -10.25 23.969 9.109 1 97.06 114 SER A N 1
ATOM 902 C CA . SER A 1 114 ? -9.828 25.203 9.742 1 97.06 114 SER A CA 1
ATOM 903 C C . SER A 1 114 ? -10.219 26.422 8.906 1 97.06 114 SER A C 1
ATOM 905 O O . SER A 1 114 ? -9.859 27.547 9.234 1 97.06 114 SER A O 1
ATOM 907 N N . ARG A 1 115 ? -10.922 26.203 7.828 1 94.12 115 ARG A N 1
ATOM 908 C CA . ARG A 1 115 ? -11.188 27.219 6.809 1 94.12 115 ARG A CA 1
ATOM 909 C C . ARG A 1 115 ? -11.914 28.422 7.402 1 94.12 115 ARG A C 1
ATOM 911 O O . ARG A 1 115 ? -11.641 29.562 7.031 1 94.12 115 ARG A O 1
ATOM 918 N N . ASP A 1 116 ? -12.742 28.234 8.422 1 95.06 116 ASP A N 1
ATOM 919 C CA . ASP A 1 116 ? -13.602 29.312 8.898 1 95.06 116 ASP A CA 1
ATOM 920 C C . ASP A 1 116 ? -13.117 29.844 10.25 1 95.06 116 ASP A C 1
ATOM 922 O O . ASP A 1 116 ? -13.812 30.625 10.898 1 95.06 116 ASP A O 1
ATOM 926 N N . TRP A 1 117 ? -11.961 29.375 10.641 1 96.06 117 TRP A N 1
ATOM 927 C CA . TRP A 1 117 ? -11.438 29.875 11.906 1 96.06 117 TRP A CA 1
ATOM 928 C C . TRP A 1 117 ? -10.945 31.312 11.758 1 96.06 117 TRP A C 1
ATOM 930 O O . TRP A 1 117 ? -10.164 31.625 10.859 1 96.06 117 TRP A O 1
ATOM 940 N N . PRO A 1 118 ? -11.391 32.188 12.625 1 93.94 118 PRO A N 1
ATOM 941 C CA . PRO A 1 118 ? -11.016 33.594 12.508 1 93.94 118 PRO A CA 1
ATOM 942 C C . PRO A 1 118 ? -9.57 33.875 12.938 1 93.94 118 PRO A C 1
ATOM 944 O O . PRO A 1 118 ? -9.086 33.25 13.891 1 93.94 118 PRO A O 1
ATOM 947 N N . ALA A 1 119 ? -8.984 34.75 12.227 1 92.56 119 ALA A N 1
ATOM 948 C CA . ALA A 1 119 ? -7.648 35.188 12.617 1 92.56 119 ALA A CA 1
ATOM 949 C C . ALA A 1 119 ? -7.707 36.125 13.836 1 92.56 119 ALA A C 1
ATOM 951 O O . ALA A 1 119 ? -8.664 36.875 14.008 1 92.56 119 ALA A O 1
ATOM 952 N N . ALA A 1 120 ? -6.77 35.875 14.703 1 89.88 120 ALA A N 1
ATOM 953 C CA . ALA A 1 120 ? -6.605 36.75 15.875 1 89.88 120 ALA A CA 1
ATOM 954 C C . ALA A 1 120 ? -5.203 37.344 15.914 1 89.88 120 ALA A C 1
ATOM 956 O O . ALA A 1 120 ? -4.211 36.625 16.031 1 89.88 120 ALA A O 1
ATOM 957 N N . PRO A 1 121 ? -5.113 38.625 15.734 1 81.75 121 PRO A N 1
ATOM 958 C CA . PRO A 1 121 ? -3.824 39.312 15.656 1 81.75 121 PRO A CA 1
ATOM 959 C C . PRO A 1 121 ? -2.914 39 16.844 1 81.75 121 PRO A C 1
ATOM 961 O O . PRO A 1 121 ? -1.693 38.906 16.688 1 81.75 121 PRO A O 1
ATOM 964 N N . GLU A 1 122 ? -3.414 38.75 18 1 87.88 122 GLU A N 1
ATOM 965 C CA . GLU A 1 122 ? -2.584 38.562 19.188 1 87.88 122 GLU A CA 1
ATOM 966 C C . GLU A 1 122 ? -2.449 37.094 19.531 1 87.88 122 GLU A C 1
ATOM 968 O O . GLU A 1 122 ? -2.012 36.719 20.625 1 87.88 122 GLU A O 1
ATOM 973 N N . ALA A 1 123 ? -2.719 36.312 18.547 1 86.12 123 ALA A N 1
ATOM 974 C CA . ALA A 1 123 ? -2.684 34.906 18.859 1 86.12 123 ALA A CA 1
ATOM 975 C C . ALA A 1 123 ? -1.253 34.406 19.078 1 86.12 123 ALA A C 1
ATOM 977 O O . ALA A 1 123 ? -0.344 34.781 18.328 1 86.12 123 ALA A O 1
ATOM 978 N N . ALA A 1 124 ? -1.023 33.656 20.172 1 85.12 124 ALA A N 1
ATOM 979 C CA . ALA A 1 124 ? 0.277 33.062 20.438 1 85.12 124 ALA A CA 1
ATOM 980 C C . ALA A 1 124 ? 0.584 31.953 19.422 1 85.12 124 ALA A C 1
ATOM 982 O O . ALA A 1 124 ? -0.324 31.266 18.953 1 85.12 124 ALA A O 1
ATOM 983 N N . ARG A 1 125 ? 1.89 31.922 19.078 1 90.5 125 ARG A N 1
ATOM 984 C CA . ARG A 1 125 ? 2.34 30.859 18.188 1 90.5 125 ARG A CA 1
ATOM 985 C C . ARG A 1 125 ? 2.662 29.578 18.969 1 90.5 125 ARG A C 1
ATOM 987 O O . ARG A 1 125 ? 3.809 29.375 19.375 1 90.5 125 ARG A O 1
ATOM 994 N N . SER A 1 126 ? 1.62 28.703 19.156 1 93.94 126 SER A N 1
ATOM 995 C CA . SER A 1 126 ? 1.802 27.531 20.016 1 93.94 126 SER A CA 1
ATOM 996 C C . SER A 1 126 ? 1.374 26.25 19.312 1 93.94 126 SER A C 1
ATOM 998 O O . SER A 1 126 ? 1.495 25.156 19.859 1 93.94 126 SER A O 1
ATOM 1000 N N . TRP A 1 127 ? 0.911 26.406 18.094 1 97.06 127 TRP A N 1
ATOM 1001 C CA . TRP A 1 127 ? 0.375 25.266 17.359 1 97.06 127 TRP A CA 1
ATOM 1002 C C . TRP A 1 127 ? 1.415 24.156 17.219 1 97.06 127 TRP A C 1
ATOM 1004 O O . TRP A 1 127 ? 1.115 22.984 17.453 1 97.06 127 TRP A O 1
ATOM 1014 N N . LEU A 1 128 ? 2.605 24.516 16.812 1 96.19 128 LEU A N 1
ATOM 1015 C CA . LEU A 1 128 ? 3.652 23.531 16.531 1 96.19 128 LEU A CA 1
ATOM 1016 C C . LEU A 1 128 ? 3.941 22.672 17.766 1 96.19 128 LEU A C 1
ATOM 1018 O O . LEU A 1 128 ? 3.971 21.438 17.672 1 96.19 128 LEU A O 1
ATOM 1022 N N . GLU A 1 129 ? 4.09 23.297 18.906 1 94.75 129 GLU A N 1
ATOM 1023 C CA . GLU A 1 129 ? 4.391 22.594 20.141 1 94.75 129 GLU A CA 1
ATOM 1024 C C . GLU A 1 129 ? 3.223 21.703 20.562 1 94.75 129 GLU A C 1
ATOM 1026 O O . GLU A 1 129 ? 3.426 20.594 21.047 1 94.75 129 GLU A O 1
ATOM 1031 N N . LYS A 1 130 ? 2.051 22.203 20.375 1 96.38 130 LYS A N 1
ATOM 1032 C CA . LYS A 1 130 ? 0.863 21.469 20.797 1 96.38 130 LYS A CA 1
ATOM 1033 C C . LYS A 1 130 ? 0.613 20.266 19.906 1 96.38 130 LYS A C 1
ATOM 1035 O O . LYS A 1 130 ? 0.092 19.25 20.375 1 96.38 130 LYS A O 1
ATOM 1040 N N . LEU A 1 131 ? 1.061 20.312 18.656 1 97.88 131 LEU A N 1
ATOM 1041 C CA . LEU A 1 131 ? 0.702 19.266 17.703 1 97.88 131 LEU A CA 1
ATOM 1042 C C . LEU A 1 131 ? 1.9 18.375 17.391 1 97.88 131 LEU A C 1
ATOM 1044 O O . LEU A 1 131 ? 1.777 17.406 16.656 1 97.88 131 LEU A O 1
ATOM 1048 N N . ALA A 1 132 ? 3.021 18.625 17.938 1 96.56 132 ALA A N 1
ATOM 1049 C CA . ALA A 1 132 ? 4.242 17.891 17.641 1 96.56 132 ALA A CA 1
ATOM 1050 C C . ALA A 1 132 ? 4.133 16.438 18.094 1 96.56 132 ALA A C 1
ATOM 1052 O O . ALA A 1 132 ? 4.789 15.555 17.547 1 96.56 132 ALA A O 1
ATOM 1053 N N . GLY A 1 133 ? 3.293 16.156 19.109 1 94.31 133 GLY A N 1
ATOM 1054 C CA . GLY A 1 133 ? 3.154 14.797 19.609 1 94.31 133 GLY A CA 1
ATOM 1055 C C . GLY A 1 133 ? 4.453 14.227 20.156 1 94.31 133 GLY A C 1
ATOM 1056 O O . GLY A 1 133 ? 5.113 14.844 20.984 1 94.31 133 GLY A O 1
ATOM 1057 N N . PRO A 1 134 ? 4.824 13.031 19.734 1 94.19 134 PRO A N 1
ATOM 1058 C CA . PRO A 1 134 ? 6.027 12.375 20.234 1 94.19 134 PRO A CA 1
ATOM 1059 C C . PRO A 1 134 ? 7.309 13.133 19.891 1 94.19 134 PRO A C 1
ATOM 1061 O O . PRO A 1 134 ? 8.352 12.891 20.5 1 94.19 134 PRO A O 1
ATOM 1064 N N . ALA A 1 135 ? 7.16 14.031 18.984 1 95.75 135 ALA A N 1
ATOM 1065 C CA . ALA A 1 135 ? 8.352 14.742 18.531 1 95.75 135 ALA A CA 1
ATOM 1066 C C . ALA A 1 135 ? 8.484 16.094 19.219 1 95.75 135 ALA A C 1
ATOM 1068 O O . ALA A 1 135 ? 9.219 16.969 18.75 1 95.75 135 ALA A O 1
ATOM 1069 N N . ALA A 1 136 ? 7.785 16.281 20.297 1 94.69 136 ALA A N 1
ATOM 1070 C CA . ALA A 1 136 ? 7.801 17.547 21.016 1 94.69 136 ALA A CA 1
ATOM 1071 C C . ALA A 1 136 ? 9.203 17.891 21.5 1 94.69 136 ALA A C 1
ATOM 1073 O O . ALA A 1 136 ? 9.547 19.062 21.641 1 94.69 136 ALA A O 1
ATOM 1074 N N . GLY A 1 137 ? 9.992 16.891 21.688 1 95 137 GLY A N 1
ATOM 1075 C CA . GLY A 1 137 ? 11.352 17.094 22.172 1 95 137 GLY A CA 1
ATOM 1076 C C . GLY A 1 137 ? 12.312 17.547 21.078 1 95 137 GLY A C 1
ATOM 1077 O O . GLY A 1 137 ? 13.43 17.969 21.375 1 95 137 GLY A O 1
ATOM 1078 N N . CYS A 1 138 ? 11.938 17.438 19.891 1 96.62 138 CYS A N 1
ATOM 1079 C CA . CYS A 1 138 ? 12.773 17.859 18.766 1 96.62 138 CYS A CA 1
ATOM 1080 C C . CYS A 1 138 ? 12.68 19.375 18.562 1 96.62 138 CYS A C 1
ATOM 1082 O O . CYS A 1 138 ? 12.289 19.828 17.484 1 96.62 138 CYS A O 1
ATOM 1084 N N . ARG A 1 139 ? 13.188 20.109 19.516 1 95.75 139 ARG A N 1
ATOM 1085 C CA . ARG A 1 139 ? 12.984 21.547 19.594 1 95.75 139 ARG A CA 1
ATOM 1086 C C . ARG A 1 139 ? 13.672 22.266 18.438 1 95.75 139 ARG A C 1
ATOM 1088 O O . ARG A 1 139 ? 13.117 23.219 17.875 1 95.75 139 ARG A O 1
ATOM 1095 N N . GLU A 1 140 ? 14.805 21.844 18.094 1 96.25 140 GLU A N 1
ATOM 1096 C CA . GLU A 1 140 ? 15.539 22.484 17.016 1 96.25 140 GLU A CA 1
ATOM 1097 C C . GLU A 1 140 ? 14.836 22.281 15.664 1 96.25 140 GLU A C 1
ATOM 1099 O O . GLU A 1 140 ? 14.75 23.219 14.867 1 96.25 140 GLU A O 1
ATOM 1104 N N . ALA A 1 141 ? 14.359 21.094 15.43 1 97.44 141 ALA A N 1
ATOM 1105 C CA . ALA A 1 141 ? 13.648 20.812 14.188 1 97.44 141 ALA A CA 1
ATOM 1106 C C . ALA A 1 141 ? 12.352 21.609 14.102 1 97.44 141 ALA A C 1
ATOM 1108 O O . ALA A 1 141 ? 12.023 22.172 13.055 1 97.44 141 ALA A O 1
ATOM 1109 N N . LEU A 1 142 ? 11.648 21.672 15.195 1 97.19 142 LEU A N 1
ATOM 1110 C CA . LEU A 1 142 ? 10.414 22.469 15.242 1 97.19 142 LEU A CA 1
ATOM 1111 C C . LEU A 1 142 ? 10.703 23.938 14.992 1 97.19 142 LEU A C 1
ATOM 1113 O O . LEU A 1 142 ? 9.984 24.609 14.242 1 97.19 142 LEU A O 1
ATOM 1117 N N . ALA A 1 143 ? 11.766 24.391 15.602 1 95.81 143 ALA A N 1
ATOM 1118 C CA . ALA A 1 143 ? 12.164 25.797 15.43 1 95.81 143 ALA A CA 1
ATOM 1119 C C . ALA A 1 143 ? 12.547 26.078 13.984 1 95.81 143 ALA A C 1
ATOM 1121 O O . ALA A 1 143 ? 12.281 27.172 13.469 1 95.81 143 ALA A O 1
ATOM 1122 N N . SER A 1 144 ? 13.156 25.125 13.375 1 96.25 144 SER A N 1
ATOM 1123 C CA . SER A 1 144 ? 13.539 25.266 11.969 1 96.25 144 SER A CA 1
ATOM 1124 C C . SER A 1 144 ? 12.32 25.406 11.07 1 96.25 144 SER A C 1
ATOM 1126 O O . SER A 1 144 ? 12.32 26.203 10.125 1 96.25 144 SER A O 1
ATOM 1128 N N . LEU A 1 145 ? 11.273 24.656 11.336 1 96.12 145 LEU A N 1
ATOM 1129 C CA . LEU A 1 145 ? 10.031 24.766 10.57 1 96.12 145 LEU A CA 1
ATOM 1130 C C . LEU A 1 145 ? 9.43 26.156 10.703 1 96.12 145 LEU A C 1
ATOM 1132 O O . LEU A 1 145 ? 9.031 26.766 9.711 1 96.12 145 LEU A O 1
ATOM 1136 N N . ARG A 1 146 ? 9.422 26.641 11.883 1 94.94 146 ARG A N 1
ATOM 1137 C CA . ARG A 1 146 ? 8.836 27.953 12.141 1 94.94 146 ARG A CA 1
ATOM 1138 C C . ARG A 1 146 ? 9.656 29.062 11.484 1 94.94 146 ARG A C 1
ATOM 1140 O O . ARG A 1 146 ? 9.102 30 10.914 1 94.94 146 ARG A O 1
ATOM 1147 N N . ALA A 1 147 ? 10.93 28.906 11.531 1 94.38 147 ALA A N 1
ATOM 1148 C CA . ALA A 1 147 ? 11.836 29.938 11.047 1 94.38 147 ALA A CA 1
ATOM 1149 C C . ALA A 1 147 ? 11.797 30.047 9.523 1 94.38 147 ALA A C 1
ATOM 1151 O O . ALA A 1 147 ? 12.234 31.047 8.945 1 94.38 147 ALA A O 1
ATOM 1152 N N . ALA A 1 148 ? 11.312 29.047 8.898 1 93.25 148 ALA A N 1
ATOM 1153 C CA . ALA A 1 148 ? 11.32 28.984 7.434 1 93.25 148 ALA A CA 1
ATOM 1154 C C . ALA A 1 148 ? 10.133 29.75 6.852 1 93.25 148 ALA A C 1
ATOM 1156 O O . ALA A 1 148 ? 9.969 29.812 5.629 1 93.25 148 ALA A O 1
ATOM 1157 N N . THR A 1 149 ? 9.305 30.266 7.684 1 89.19 149 THR A N 1
ATOM 1158 C CA . THR A 1 149 ? 8.125 30.969 7.203 1 89.19 149 THR A CA 1
ATOM 1159 C C . THR A 1 149 ? 8.438 32.438 6.961 1 89.19 149 THR A C 1
ATOM 1161 O O . THR A 1 149 ? 9.336 33 7.59 1 89.19 149 THR A O 1
ATOM 1164 N N . MET B 1 1 ? -4.289 -22.969 -27.703 1 43.91 1 MET B N 1
ATOM 1165 C CA . MET B 1 1 ? -3.928 -23.016 -26.281 1 43.91 1 MET B CA 1
ATOM 1166 C C . MET B 1 1 ? -3.068 -21.812 -25.906 1 43.91 1 MET B C 1
ATOM 1168 O O . MET B 1 1 ? -2.162 -21.438 -26.641 1 43.91 1 MET B O 1
ATOM 1172 N N . PRO B 1 2 ? -3.641 -21 -24.922 1 52.56 2 PRO B N 1
ATOM 1173 C CA . PRO B 1 2 ? -2.807 -19.828 -24.656 1 52.56 2 PRO B CA 1
ATOM 1174 C C . PRO B 1 2 ? -1.372 -20.203 -24.281 1 52.56 2 PRO B C 1
ATOM 1176 O O . PRO B 1 2 ? -1.154 -21.125 -23.484 1 52.56 2 PRO B O 1
ATOM 1179 N N . ARG B 1 3 ? -0.346 -20.016 -25.141 1 64.94 3 ARG B N 1
ATOM 1180 C CA . ARG B 1 3 ? 1.07 -20.25 -24.875 1 64.94 3 ARG B CA 1
ATOM 1181 C C . AR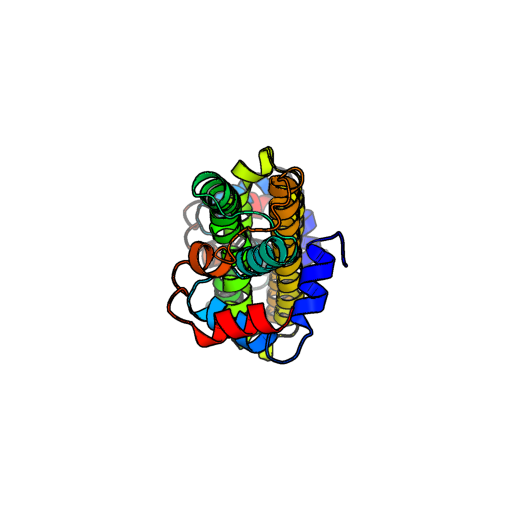G B 1 3 ? 1.605 -19.312 -23.812 1 64.94 3 ARG B C 1
ATOM 1183 O O . ARG B 1 3 ? 2.762 -19.422 -23.406 1 64.94 3 ARG B O 1
ATOM 1190 N N . ASP B 1 4 ? 0.645 -18.688 -23.156 1 91.38 4 ASP B N 1
ATOM 1191 C CA . ASP B 1 4 ? 0.91 -17.609 -22.188 1 91.38 4 ASP B CA 1
ATOM 1192 C C . ASP B 1 4 ? 0.186 -17.859 -20.875 1 91.38 4 ASP B C 1
ATOM 1194 O O . ASP B 1 4 ? -1.036 -18.031 -20.844 1 91.38 4 ASP B O 1
ATOM 1198 N N . LEU B 1 5 ? 0.997 -18.094 -19.875 1 96.81 5 LEU B N 1
ATOM 1199 C CA . LEU B 1 5 ? 0.434 -18.453 -18.578 1 96.81 5 LEU B CA 1
ATOM 1200 C C . LEU B 1 5 ? -0.579 -17.406 -18.125 1 96.81 5 LEU B C 1
ATOM 1202 O O . LEU B 1 5 ? -1.62 -17.734 -17.547 1 96.81 5 LEU B O 1
ATOM 1206 N N . GLN B 1 6 ? -0.297 -16.172 -18.453 1 95.88 6 GLN B N 1
ATOM 1207 C CA . GLN B 1 6 ? -1.213 -15.102 -18.078 1 95.88 6 GLN B CA 1
ATOM 1208 C C . GLN B 1 6 ? -2.555 -15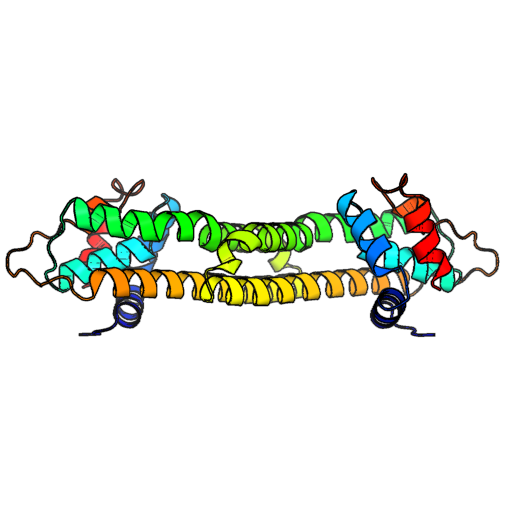.25 -18.781 1 95.88 6 GLN B C 1
ATOM 1210 O O . GLN B 1 6 ? -3.609 -15.164 -18.156 1 95.88 6 GLN B O 1
ATOM 1215 N N . ALA B 1 7 ? -2.525 -15.422 -20 1 95.56 7 ALA B N 1
ATOM 1216 C CA . ALA B 1 7 ? -3.742 -15.602 -20.797 1 95.56 7 ALA B CA 1
ATOM 1217 C C . ALA B 1 7 ? -4.492 -16.859 -20.359 1 95.56 7 ALA B C 1
ATOM 1219 O O . ALA B 1 7 ? -5.723 -16.844 -20.234 1 95.56 7 ALA B O 1
ATOM 1220 N N . PHE B 1 8 ? -3.729 -17.922 -20.203 1 97 8 PHE B N 1
ATOM 1221 C CA . PHE B 1 8 ? -4.32 -19.156 -19.719 1 97 8 PHE B CA 1
ATOM 1222 C C . PHE B 1 8 ? -5.055 -18.922 -18.406 1 97 8 PHE B C 1
ATOM 1224 O O . PHE B 1 8 ? -6.203 -19.344 -18.25 1 97 8 PHE B O 1
ATOM 1231 N N . ALA B 1 9 ? -4.414 -18.25 -17.438 1 97 9 ALA B N 1
ATOM 1232 C CA . ALA B 1 9 ? -4.973 -17.984 -16.109 1 97 9 ALA B CA 1
ATOM 1233 C C . ALA B 1 9 ? -6.246 -17.156 -16.203 1 97 9 ALA B C 1
ATOM 1235 O O . ALA B 1 9 ? -7.238 -17.453 -15.539 1 97 9 ALA B O 1
ATOM 1236 N N . LEU B 1 10 ? -6.172 -16.125 -17.016 1 94.94 10 LEU B N 1
ATOM 1237 C CA . LEU B 1 10 ? -7.34 -15.266 -17.203 1 94.94 10 LEU B CA 1
ATOM 1238 C C . LEU B 1 10 ? -8.508 -16.062 -17.781 1 94.94 10 LEU B C 1
ATOM 12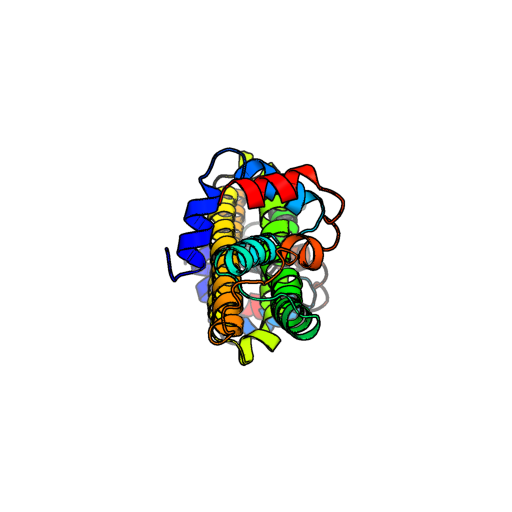40 O O . LEU B 1 10 ? -9.648 -15.906 -17.328 1 94.94 10 LEU B O 1
ATOM 1244 N N . GLY B 1 11 ? -8.25 -16.859 -18.75 1 95.69 11 GLY B N 1
ATOM 1245 C CA . GLY B 1 11 ? -9.273 -17.719 -19.328 1 95.69 11 GLY B CA 1
ATOM 1246 C C . GLY B 1 11 ? -9.867 -18.688 -18.344 1 95.69 11 GLY B C 1
ATOM 1247 O O . GLY B 1 11 ? -11.086 -18.875 -18.297 1 95.69 11 GLY B O 1
ATOM 1248 N N . LEU B 1 12 ? -9.008 -19.328 -17.625 1 96 12 LEU B N 1
ATOM 1249 C CA . LEU B 1 12 ? -9.453 -20.297 -16.625 1 96 12 LEU B CA 1
ATOM 1250 C C . LEU B 1 12 ? -10.305 -19.625 -15.562 1 96 12 LEU B C 1
ATOM 1252 O O . LEU B 1 12 ? -11.336 -20.156 -15.156 1 96 12 LEU B O 1
ATOM 1256 N N . TYR B 1 13 ? -9.867 -18.484 -15.148 1 93.25 13 TYR B N 1
ATOM 1257 C CA . TYR B 1 13 ? -10.531 -17.766 -14.07 1 93.25 13 TYR B CA 1
ATOM 1258 C C . TYR B 1 13 ? -11.977 -17.422 -14.445 1 93.25 13 TYR B C 1
ATOM 1260 O O . TYR B 1 13 ? -12.852 -17.391 -13.586 1 93.25 13 TYR B O 1
ATOM 1268 N N . LEU B 1 14 ? -12.219 -17.219 -15.672 1 92.94 14 LEU B N 1
ATOM 1269 C CA . LEU B 1 14 ? -13.531 -16.812 -16.172 1 92.94 14 LEU B CA 1
ATOM 1270 C C . LEU B 1 14 ? -14.453 -18.016 -16.297 1 92.94 14 LEU B C 1
ATOM 1272 O O . LEU B 1 14 ? -15.664 -17.859 -16.5 1 92.94 14 LEU B O 1
ATOM 1276 N N . ARG B 1 15 ? -13.961 -19.219 -16.141 1 95.88 15 ARG B N 1
ATOM 1277 C CA . ARG B 1 15 ? -14.781 -20.422 -16.234 1 95.88 15 ARG B CA 1
ATOM 1278 C C . ARG B 1 15 ? -15.68 -20.562 -15.008 1 95.88 15 ARG B C 1
ATOM 1280 O O . ARG B 1 15 ? -15.328 -20.109 -13.914 1 95.88 15 ARG B O 1
ATOM 1287 N N . PRO B 1 16 ? -16.766 -21.188 -15.195 1 95.56 16 PRO B N 1
ATOM 1288 C CA . PRO B 1 16 ? -17.703 -21.344 -14.086 1 95.56 16 PRO B CA 1
ATOM 1289 C C . PRO B 1 16 ? -17.078 -22.062 -12.891 1 95.56 16 PRO B C 1
ATOM 1291 O O . PRO B 1 16 ? -16.406 -23.094 -13.055 1 95.56 16 PRO B O 1
ATOM 1294 N N . GLY B 1 17 ? -17.234 -21.484 -11.719 1 96 17 GLY B N 1
ATOM 1295 C CA . GLY B 1 17 ? -16.828 -22.125 -10.469 1 96 17 GLY B CA 1
ATOM 1296 C C . GLY B 1 17 ? -15.391 -21.844 -10.094 1 96 17 GLY B C 1
ATOM 1297 O O . GLY B 1 17 ? -14.984 -22.078 -8.953 1 96 17 GLY B O 1
ATOM 1298 N N . VAL B 1 18 ? -14.664 -21.344 -11.008 1 97.56 18 VAL B N 1
ATOM 1299 C CA . VAL B 1 18 ? -13.227 -21.203 -10.766 1 97.56 18 VAL B CA 1
ATOM 1300 C C . VAL B 1 18 ? -12.984 -20.031 -9.805 1 97.56 18 VAL B C 1
ATOM 1302 O O . VAL B 1 18 ? -12.211 -20.156 -8.859 1 97.56 18 VAL B O 1
ATOM 1305 N N . GLU B 1 19 ? -13.727 -19.031 -10.055 1 96.5 19 GLU B N 1
ATOM 1306 C CA . GLU B 1 19 ? -13.57 -17.891 -9.156 1 96.5 19 GLU B CA 1
ATOM 1307 C C . GLU B 1 19 ? -13.867 -18.297 -7.711 1 96.5 19 GLU B C 1
ATOM 1309 O O . GLU B 1 19 ? -13.086 -17.984 -6.809 1 96.5 19 GLU B O 1
ATOM 1314 N N . ALA B 1 20 ? -14.883 -18.906 -7.5 1 97.38 20 ALA B N 1
ATOM 1315 C CA . ALA B 1 20 ? -15.273 -19.344 -6.164 1 97.38 20 ALA B CA 1
ATOM 1316 C C . ALA B 1 20 ? -14.234 -20.281 -5.566 1 97.38 20 ALA B C 1
ATOM 1318 O O . ALA B 1 20 ? -13.898 -20.172 -4.387 1 97.38 20 ALA B O 1
ATOM 1319 N N . ALA B 1 21 ? -13.734 -21.156 -6.375 1 97.94 21 ALA B N 1
ATOM 1320 C CA . ALA B 1 21 ? -12.695 -22.078 -5.922 1 97.94 21 ALA B CA 1
ATOM 1321 C C . ALA B 1 21 ? -11.438 -21.328 -5.516 1 97.94 21 ALA B C 1
ATOM 1323 O O . ALA B 1 21 ? -10.852 -21.594 -4.461 1 97.94 21 ALA B O 1
ATOM 1324 N N . CYS B 1 22 ? -11.062 -20.391 -6.375 1 97.81 22 CYS B N 1
ATOM 1325 C CA . CYS B 1 22 ? -9.875 -19.594 -6.09 1 97.81 22 CYS B CA 1
ATOM 1326 C C . CYS B 1 22 ? -10.039 -18.812 -4.793 1 97.81 22 CYS B C 1
ATOM 1328 O O . CYS B 1 22 ? -9.109 -18.734 -3.988 1 97.81 22 CYS B O 1
ATOM 1330 N N . LEU B 1 23 ? -11.195 -18.281 -4.547 1 96.12 23 LEU B N 1
ATOM 1331 C CA . LEU B 1 23 ? -11.453 -17.484 -3.344 1 96.12 23 LEU B CA 1
ATOM 1332 C C . LEU B 1 23 ? -11.398 -18.375 -2.1 1 96.12 23 LEU B C 1
ATOM 1334 O O . LEU B 1 23 ? -10.852 -17.969 -1.07 1 96.12 23 LEU B O 1
ATOM 1338 N N . GLU B 1 24 ? -11.945 -19.5 -2.188 1 97.56 24 GLU B N 1
ATOM 1339 C CA . GLU B 1 24 ? -11.898 -20.453 -1.081 1 97.56 24 GLU B CA 1
ATOM 1340 C C . GLU B 1 24 ? -10.461 -20.844 -0.757 1 97.56 24 GLU B C 1
ATOM 1342 O O . GLU B 1 24 ? -10.055 -20.844 0.407 1 97.56 24 GLU B O 1
ATOM 1347 N N . LEU B 1 25 ? -9.727 -21.156 -1.778 1 97.5 25 LEU B N 1
ATOM 1348 C CA . LEU B 1 25 ? -8.328 -21.547 -1.612 1 97.5 25 LEU B CA 1
ATOM 1349 C C . LEU B 1 25 ? -7.504 -20.422 -1.028 1 97.5 25 LEU B C 1
ATOM 1351 O O . LEU B 1 25 ? -6.68 -20.625 -0.136 1 97.5 25 LEU B O 1
ATOM 1355 N N . GLN B 1 26 ? -7.816 -19.297 -1.55 1 95.56 26 GLN B N 1
ATOM 1356 C CA . GLN B 1 26 ? -7.109 -18.125 -1.054 1 95.56 26 GLN B CA 1
ATOM 1357 C C . GLN B 1 26 ? -7.402 -17.875 0.425 1 95.56 26 GLN B C 1
ATOM 1359 O O . GLN B 1 26 ? -6.508 -17.516 1.189 1 95.56 26 GLN B O 1
ATOM 1364 N N . GLU B 1 27 ? -8.602 -18.047 0.869 1 95.5 27 GLU B N 1
ATOM 1365 C CA . GLU B 1 27 ? -9 -17.891 2.266 1 95.5 27 GLU B CA 1
ATOM 1366 C C . GLU B 1 27 ? -8.25 -18.875 3.162 1 95.5 27 GLU B C 1
ATOM 1368 O O . GLU B 1 27 ? -8 -18.594 4.336 1 95.5 27 GLU B O 1
ATOM 1373 N N . GLN B 1 28 ? -7.871 -19.938 2.576 1 96.19 28 GLN B N 1
ATOM 1374 C CA . GLN B 1 28 ? -7.164 -20.953 3.338 1 96.19 28 GLN B CA 1
ATOM 1375 C C . GLN B 1 28 ? -5.652 -20.781 3.227 1 96.19 28 GLN B C 1
ATOM 1377 O O . GLN B 1 28 ? -4.891 -21.656 3.635 1 96.19 28 GLN B O 1
ATOM 1382 N N . GLY B 1 29 ? -5.23 -19.734 2.617 1 95.31 29 GLY B N 1
ATOM 1383 C CA . GLY B 1 29 ? -3.824 -19.359 2.635 1 95.31 29 GLY B CA 1
ATOM 1384 C C . GLY B 1 29 ? -3.07 -19.812 1.398 1 95.31 29 GLY B C 1
ATOM 1385 O O . GLY B 1 29 ? -1.842 -19.734 1.346 1 95.31 29 GLY B O 1
ATOM 1386 N N . ALA B 1 30 ? -3.77 -20.25 0.368 1 97 30 ALA B N 1
ATOM 1387 C CA . ALA B 1 30 ? -3.115 -20.719 -0.854 1 97 30 ALA B CA 1
ATOM 1388 C C . ALA B 1 30 ? -2.65 -19.531 -1.705 1 97 30 ALA B C 1
ATOM 1390 O O . ALA B 1 30 ? -3.215 -18.453 -1.624 1 97 30 ALA B O 1
ATOM 1391 N N . ASP B 1 31 ? -1.614 -19.797 -2.428 1 98 31 ASP B N 1
ATOM 1392 C CA . ASP B 1 31 ? -1.16 -18.891 -3.482 1 98 31 ASP B CA 1
ATOM 1393 C C . ASP B 1 31 ? -1.873 -19.188 -4.801 1 98 31 ASP B C 1
ATOM 1395 O O . ASP B 1 31 ? -1.479 -20.094 -5.535 1 98 31 ASP B O 1
ATOM 1399 N N . VAL B 1 32 ? -2.779 -18.391 -5.152 1 97.44 32 VAL B N 1
ATOM 1400 C CA . VAL B 1 32 ? -3.641 -18.641 -6.301 1 97.44 32 VAL B CA 1
ATOM 1401 C C . VAL B 1 32 ? -2.811 -18.625 -7.586 1 97.44 32 VAL B C 1
ATOM 1403 O O . VAL B 1 32 ? -3.006 -19.453 -8.469 1 97.44 32 VAL B O 1
ATOM 1406 N N . CYS B 1 33 ? -1.864 -17.688 -7.723 1 98.25 33 CYS B N 1
ATOM 1407 C CA . CYS B 1 33 ? -1.002 -17.625 -8.898 1 98.25 33 CYS B CA 1
ATOM 1408 C C . CYS B 1 33 ? -0.238 -18.938 -9.078 1 98.25 33 CYS B C 1
ATOM 1410 O O . CYS B 1 33 ? -0.119 -19.438 -10.195 1 98.25 33 CYS B O 1
ATOM 1412 N N . LEU B 1 34 ? 0.202 -19.406 -7.992 1 98.31 34 LEU B N 1
ATOM 1413 C CA . LEU B 1 34 ? 0.947 -20.672 -8.023 1 98.31 34 LEU B CA 1
ATOM 1414 C C . LEU B 1 34 ? 0.041 -21.828 -8.414 1 98.31 34 LEU B C 1
ATOM 1416 O O . LEU B 1 34 ? 0.445 -22.703 -9.188 1 98.31 34 LEU B O 1
ATOM 1420 N N . LEU B 1 35 ? -1.149 -21.812 -7.957 1 98.06 35 LEU B N 1
ATOM 1421 C CA . LEU B 1 35 ? -2.092 -22.875 -8.281 1 98.06 35 LEU B CA 1
ATOM 1422 C C . LEU B 1 35 ? -2.514 -22.797 -9.742 1 98.06 35 LEU B C 1
ATOM 1424 O O . LEU B 1 35 ? -2.66 -23.828 -10.406 1 98.06 35 LEU B O 1
ATOM 1428 N N . LEU B 1 36 ? -2.717 -21.625 -10.227 1 97.5 36 LEU B N 1
ATOM 1429 C CA . LEU B 1 36 ? 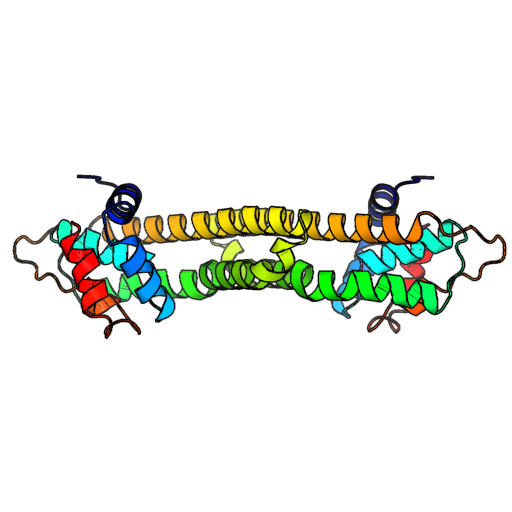-3.027 -21.469 -11.641 1 97.5 36 LEU B CA 1
ATOM 1430 C C . LEU B 1 36 ? -1.864 -21.953 -12.508 1 97.5 36 LEU B C 1
ATOM 1432 O O . LEU B 1 36 ? -2.076 -22.578 -13.547 1 97.5 36 LEU B O 1
ATOM 1436 N N . CYS B 1 37 ? -0.693 -21.688 -12.047 1 98 37 CYS B N 1
ATOM 1437 C CA . CYS B 1 37 ? 0.488 -22.219 -12.719 1 98 37 CYS B CA 1
ATOM 1438 C C . CYS B 1 37 ? 0.504 -23.734 -12.68 1 98 37 CYS B C 1
ATOM 1440 O O . CYS B 1 37 ? 0.835 -24.391 -13.672 1 98 37 CYS B O 1
ATOM 1442 N N . ALA B 1 38 ? 0.127 -24.25 -11.562 1 97.75 38 ALA B N 1
ATOM 1443 C CA . ALA B 1 38 ? 0.084 -25.703 -11.406 1 97.75 38 ALA B CA 1
ATOM 1444 C C . ALA B 1 38 ? -0.843 -26.344 -12.445 1 97.75 38 ALA B C 1
ATOM 1446 O O . ALA B 1 38 ? -0.468 -27.297 -13.117 1 97.75 38 ALA B O 1
ATOM 1447 N N . VAL B 1 39 ? -1.939 -25.812 -12.586 1 96.94 39 VAL B N 1
ATOM 1448 C CA . VAL B 1 39 ? -2.908 -26.328 -13.547 1 96.94 39 VAL B CA 1
ATOM 1449 C C . VAL B 1 39 ? -2.359 -26.188 -14.961 1 96.94 39 VAL B C 1
ATOM 1451 O O . VAL B 1 39 ? -2.506 -27.094 -15.789 1 96.94 39 VAL B O 1
ATOM 1454 N N . TRP B 1 40 ? -1.777 -25.094 -15.219 1 96.62 40 TRP B N 1
ATOM 1455 C CA . TRP B 1 40 ? -1.17 -24.812 -16.516 1 96.62 40 TRP B CA 1
ATOM 1456 C C . TRP B 1 40 ? -0.107 -25.844 -16.859 1 96.62 40 TRP B C 1
ATOM 1458 O O . TRP B 1 40 ? -0.09 -26.391 -17.969 1 96.62 40 TRP B O 1
ATOM 1468 N N . LEU B 1 41 ? 0.694 -26.156 -15.922 1 96.62 41 LEU B N 1
ATOM 1469 C CA . LEU B 1 41 ? 1.743 -27.156 -16.125 1 96.62 41 LEU B CA 1
ATOM 1470 C C . LEU B 1 41 ? 1.146 -28.531 -16.359 1 96.62 41 LEU B C 1
ATOM 1472 O O . LEU B 1 41 ? 1.6 -29.266 -17.234 1 96.62 41 LEU B O 1
ATOM 1476 N N . GLU B 1 42 ? 0.188 -28.844 -15.594 1 94.88 42 GLU B N 1
ATOM 1477 C CA . GLU B 1 42 ? -0.486 -30.125 -15.789 1 94.88 42 GLU B CA 1
ATOM 1478 C C . GLU B 1 42 ? -1.103 -30.219 -17.172 1 94.88 42 GLU B C 1
ATOM 1480 O O . GLU B 1 42 ? -0.981 -31.25 -17.844 1 94.88 42 GLU B O 1
ATOM 1485 N N . THR B 1 43 ? -1.728 -29.188 -17.562 1 92.81 43 THR B N 1
ATOM 1486 C CA . THR B 1 43 ? -2.396 -29.156 -18.859 1 92.81 43 THR B CA 1
ATOM 1487 C C . THR B 1 43 ? -1.386 -29.312 -20 1 92.81 43 THR B C 1
ATOM 1489 O O . THR B 1 43 ? -1.714 -29.844 -21.062 1 92.81 43 THR B O 1
ATOM 1492 N N . HIS B 1 44 ? -0.175 -28.922 -19.781 1 92.81 44 HIS B N 1
ATOM 1493 C CA . HIS B 1 44 ? 0.848 -28.969 -20.828 1 92.81 44 HIS B CA 1
ATOM 1494 C C . HIS B 1 44 ? 1.729 -30.203 -20.672 1 92.81 44 HIS B C 1
ATOM 1496 O O . HIS B 1 44 ? 2.732 -30.344 -21.391 1 92.81 44 HIS B O 1
ATOM 1502 N N . GLY B 1 45 ? 1.412 -31.016 -19.734 1 93.62 45 GLY B N 1
ATOM 1503 C CA . GLY B 1 45 ? 2.07 -32.281 -19.578 1 93.62 45 GLY B CA 1
ATOM 1504 C C . GL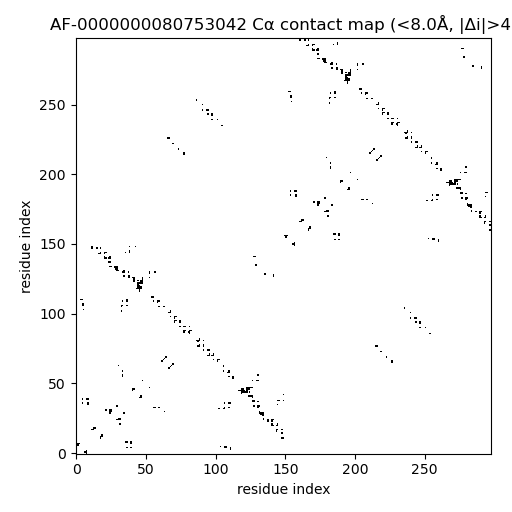Y B 1 45 ? 3.479 -32.188 -19.016 1 93.62 45 GLY B C 1
ATOM 1505 O O . GLY B 1 45 ? 4.363 -32.938 -19.406 1 93.62 45 GLY B O 1
ATOM 1506 N N . ILE B 1 46 ? 3.689 -31.203 -18.219 1 95.62 46 ILE B N 1
ATOM 1507 C CA . ILE B 1 46 ? 4.996 -31.062 -17.578 1 95.62 46 ILE B CA 1
ATOM 1508 C C . ILE B 1 46 ? 5.035 -31.859 -16.281 1 95.62 46 ILE B C 1
ATOM 1510 O O . ILE B 1 46 ? 4.133 -31.75 -15.445 1 95.62 46 ILE B O 1
ATOM 1514 N N . GLU B 1 47 ? 6.047 -32.656 -16.125 1 95.81 47 GLU B N 1
ATOM 1515 C CA . GLU B 1 47 ? 6.164 -33.531 -14.953 1 95.81 47 GLU B CA 1
ATOM 1516 C C . GLU B 1 47 ? 6.477 -32.719 -13.695 1 95.81 47 GLU B C 1
ATOM 1518 O O . GLU B 1 47 ? 7.305 -31.812 -13.727 1 95.81 47 GLU B O 1
ATOM 1523 N N . CYS B 1 48 ? 5.781 -33.094 -12.648 1 97.06 48 CYS B N 1
ATOM 1524 C CA . CYS B 1 48 ? 6.043 -32.5 -11.344 1 97.06 48 CYS B CA 1
ATOM 1525 C C . CYS B 1 48 ? 7.145 -33.25 -10.617 1 97.06 48 CYS B C 1
ATOM 1527 O O . CYS B 1 48 ? 6.957 -34.406 -10.234 1 97.06 48 CYS B O 1
ATOM 1529 N N . THR B 1 49 ? 8.312 -32.656 -10.469 1 96.19 49 THR B N 1
ATOM 1530 C CA . THR B 1 49 ? 9.383 -33.25 -9.656 1 96.19 49 THR B CA 1
ATOM 1531 C C . THR B 1 49 ? 9.586 -32.438 -8.383 1 96.19 49 THR B C 1
ATOM 1533 O O . THR B 1 49 ? 9.156 -31.266 -8.297 1 96.19 49 THR B O 1
ATOM 1536 N N . ALA B 1 50 ? 10.195 -33.031 -7.391 1 96.38 50 ALA B N 1
ATOM 1537 C CA . ALA B 1 50 ? 10.477 -32.312 -6.145 1 96.38 50 ALA B CA 1
ATOM 1538 C C . ALA B 1 50 ? 11.312 -31.062 -6.398 1 96.38 50 ALA B C 1
ATOM 1540 O O . ALA B 1 50 ? 11.094 -30.016 -5.766 1 96.38 50 ALA B O 1
ATOM 1541 N N . GLU B 1 51 ? 12.211 -31.188 -7.309 1 97 51 GLU B N 1
ATOM 1542 C CA . GLU B 1 51 ? 13.094 -30.062 -7.629 1 97 51 GLU B CA 1
ATOM 1543 C C . GLU B 1 51 ? 12.32 -28.922 -8.281 1 97 51 GLU B C 1
ATOM 1545 O O . GLU B 1 51 ? 12.5 -27.75 -7.922 1 97 51 GLU B O 1
ATOM 1550 N N . ARG B 1 52 ? 11.477 -29.234 -9.227 1 97.25 52 ARG B N 1
ATOM 1551 C CA . ARG B 1 52 ? 10.688 -28.234 -9.93 1 97.25 52 ARG B CA 1
ATOM 1552 C C . ARG B 1 52 ? 9.695 -27.547 -8.977 1 97.25 52 ARG B C 1
ATOM 1554 O O . ARG B 1 52 ? 9.539 -26.328 -9.008 1 97.25 52 ARG B O 1
ATOM 1561 N N . CYS B 1 53 ? 9.078 -28.359 -8.156 1 97.62 53 CYS B N 1
ATOM 1562 C CA . CYS B 1 53 ? 8.156 -27.812 -7.16 1 97.62 53 CYS B CA 1
ATOM 1563 C C . CYS B 1 53 ? 8.867 -26.828 -6.238 1 97.62 53 CYS B C 1
ATOM 1565 O O . CYS B 1 53 ? 8.375 -25.734 -6.004 1 97.62 53 CYS B O 1
ATOM 1567 N N . ALA B 1 54 ? 10.016 -27.25 -5.777 1 97.69 54 ALA B N 1
ATOM 1568 C CA . ALA B 1 54 ? 10.797 -26.406 -4.875 1 97.69 54 ALA B CA 1
ATOM 1569 C C . ALA B 1 54 ? 11.211 -25.109 -5.559 1 97.69 54 ALA B C 1
ATOM 1571 O O . ALA B 1 54 ? 11.227 -24.047 -4.934 1 97.69 54 ALA B O 1
ATOM 1572 N N . GLU B 1 55 ? 11.555 -25.203 -6.781 1 97.94 55 GLU B N 1
ATOM 1573 C CA . GLU B 1 55 ? 11.961 -24.016 -7.543 1 97.94 55 GLU B CA 1
ATOM 1574 C C . GLU B 1 55 ? 10.828 -23 -7.641 1 97.94 55 GLU B C 1
ATOM 1576 O O . GLU B 1 55 ? 11.031 -21.812 -7.398 1 97.94 55 GLU B O 1
ATOM 1581 N N . LEU B 1 56 ? 9.672 -23.484 -7.984 1 98.56 56 LEU B N 1
ATOM 1582 C CA . LEU B 1 56 ? 8.523 -22.594 -8.109 1 98.56 56 LEU B CA 1
ATOM 1583 C C . LEU B 1 56 ? 8.164 -21.984 -6.754 1 98.56 56 LEU B C 1
ATOM 1585 O O . LEU B 1 56 ? 7.848 -20.797 -6.668 1 98.56 56 LEU B O 1
ATOM 1589 N N . GLN B 1 57 ? 8.203 -22.766 -5.711 1 98.19 57 GLN B N 1
ATOM 1590 C CA . GLN B 1 57 ? 7.871 -22.297 -4.375 1 98.19 57 GLN B CA 1
ATOM 1591 C C . GLN B 1 57 ? 8.875 -21.25 -3.898 1 98.19 57 GLN B C 1
ATOM 1593 O O . GLN B 1 57 ? 8.492 -20.234 -3.293 1 98.19 57 GLN B O 1
ATOM 1598 N N . ARG B 1 58 ? 10.148 -21.484 -4.191 1 97.44 58 ARG B N 1
ATOM 1599 C CA . ARG B 1 58 ? 11.203 -20.547 -3.805 1 97.44 58 ARG B CA 1
ATOM 1600 C C . ARG B 1 58 ? 11.016 -19.203 -4.48 1 97.44 58 ARG B C 1
ATOM 1602 O O . ARG B 1 58 ? 11.305 -18.156 -3.889 1 97.44 58 ARG B O 1
ATOM 1609 N N . LEU B 1 59 ? 10.477 -19.281 -5.629 1 97.44 59 LEU B N 1
ATOM 1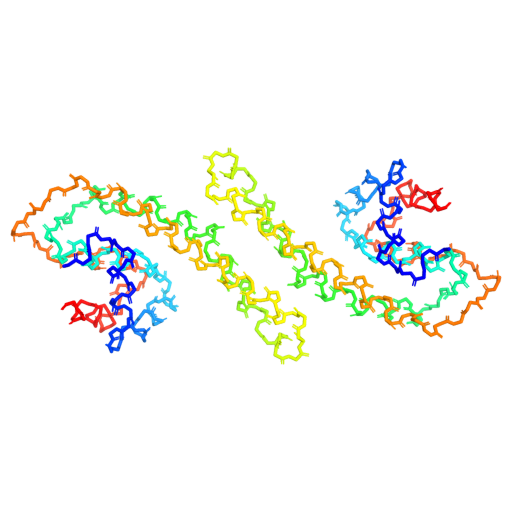610 C CA . LEU B 1 59 ? 10.242 -18.062 -6.398 1 97.44 59 LEU B CA 1
ATOM 1611 C C . LEU B 1 59 ? 8.969 -17.359 -5.93 1 97.44 59 LEU B C 1
ATOM 1613 O O . LEU B 1 59 ? 8.953 -16.141 -5.785 1 97.44 59 LEU B O 1
ATOM 1617 N N . ALA B 1 60 ? 7.988 -18.078 -5.641 1 98.25 60 ALA B N 1
ATOM 1618 C CA . ALA B 1 60 ? 6.652 -17.531 -5.414 1 98.25 60 ALA B CA 1
ATOM 1619 C C . ALA B 1 60 ? 6.496 -17.062 -3.973 1 98.25 60 ALA B C 1
ATOM 1621 O O . ALA B 1 60 ? 5.875 -16.016 -3.721 1 98.25 60 ALA B O 1
ATOM 1622 N N . GLN B 1 61 ? 7.039 -17.719 -3.074 1 97.56 61 GLN B N 1
ATOM 1623 C CA . GLN B 1 61 ? 6.699 -17.547 -1.666 1 97.56 61 GLN B CA 1
ATOM 1624 C C . GLN B 1 61 ? 7.113 -16.156 -1.172 1 97.56 61 GLN B C 1
ATOM 1626 O O . GLN B 1 61 ? 6.301 -15.43 -0.605 1 97.56 61 GLN B O 1
ATOM 1631 N N . PRO B 1 62 ? 8.367 -15.75 -1.393 1 97.56 62 PRO B N 1
ATOM 1632 C CA . PRO B 1 62 ? 8.75 -14.422 -0.903 1 97.56 62 PRO B CA 1
ATOM 1633 C C . PRO B 1 62 ? 7.961 -13.297 -1.573 1 97.56 62 PRO B C 1
ATOM 1635 O O . PRO B 1 62 ? 7.594 -12.32 -0.917 1 97.56 62 PRO B O 1
ATOM 1638 N N . TRP B 1 63 ? 7.703 -13.477 -2.852 1 98.5 63 TRP B N 1
ATOM 1639 C CA . TRP B 1 63 ? 6.941 -12.461 -3.574 1 98.5 63 TRP B CA 1
ATOM 1640 C C . TRP B 1 63 ? 5.523 -12.352 -3.027 1 98.5 63 TRP B C 1
ATOM 1642 O O . TRP B 1 63 ? 5.02 -11.25 -2.795 1 98.5 63 TRP B O 1
ATOM 1652 N N . ARG B 1 64 ? 4.934 -13.438 -2.797 1 97.88 64 ARG B N 1
ATOM 1653 C CA . ARG B 1 64 ? 3.586 -13.461 -2.234 1 97.88 64 ARG B CA 1
ATOM 1654 C C . ARG B 1 64 ? 3.562 -12.844 -0.841 1 97.88 64 ARG B C 1
ATOM 1656 O O . ARG B 1 64 ? 2.727 -11.984 -0.553 1 97.88 64 ARG B O 1
ATOM 1663 N N . THR B 1 65 ? 4.504 -13.172 -0.006 1 97.38 65 THR B N 1
ATOM 1664 C CA . THR B 1 65 ? 4.469 -12.797 1.402 1 97.38 65 THR B CA 1
ATOM 1665 C C . THR B 1 65 ? 4.898 -11.344 1.584 1 97.38 65 THR B C 1
ATOM 1667 O O . THR B 1 65 ? 4.406 -10.648 2.48 1 97.38 65 THR B O 1
ATOM 1670 N N . GLN B 1 66 ? 5.766 -10.883 0.682 1 98.06 66 GLN B N 1
ATOM 1671 C CA . GLN B 1 66 ? 6.348 -9.562 0.907 1 98.06 66 GLN B CA 1
ATOM 1672 C C . GLN B 1 66 ? 5.668 -8.508 0.037 1 98.06 66 GLN B C 1
ATOM 1674 O O . GLN B 1 66 ? 5.75 -7.309 0.326 1 98.06 66 GLN B O 1
ATOM 1679 N N . VAL B 1 67 ? 5.02 -8.969 -1.002 1 98.69 67 VAL B N 1
ATOM 1680 C CA . VAL B 1 67 ? 4.504 -7.977 -1.942 1 98.69 67 VAL B CA 1
ATOM 1681 C C . VAL B 1 67 ? 2.99 -8.125 -2.068 1 98.69 67 VAL B C 1
ATOM 1683 O O . VAL B 1 67 ? 2.238 -7.234 -1.655 1 98.69 67 VAL B O 1
ATOM 1686 N N . ILE B 1 68 ? 2.508 -9.25 -2.422 1 98.69 68 ILE B N 1
ATOM 1687 C CA . ILE B 1 68 ? 1.099 -9.406 -2.764 1 98.69 68 ILE B CA 1
ATOM 1688 C C . ILE B 1 68 ? 0.252 -9.367 -1.493 1 98.69 68 ILE B C 1
ATOM 1690 O O . ILE B 1 68 ? -0.71 -8.602 -1.406 1 98.69 68 ILE B O 1
ATOM 1694 N N . ALA B 1 69 ? 0.627 -10.125 -0.535 1 98.06 69 ALA B N 1
ATOM 1695 C CA . ALA B 1 69 ? -0.192 -10.273 0.665 1 98.06 69 ALA B CA 1
ATOM 1696 C C . ALA B 1 69 ? -0.31 -8.953 1.415 1 98.06 69 ALA B C 1
ATOM 1698 O O . ALA B 1 69 ? -1.403 -8.562 1.834 1 98.06 69 ALA B O 1
ATOM 1699 N N . PRO B 1 70 ? 0.794 -8.211 1.573 1 98.56 70 PRO B N 1
ATOM 1700 C CA . PRO B 1 70 ? 0.652 -6.918 2.244 1 98.56 70 PRO B CA 1
ATOM 1701 C C . PRO B 1 70 ? -0.252 -5.953 1.482 1 98.56 70 PRO B C 1
ATOM 1703 O O . PRO B 1 70 ? -1.012 -5.199 2.094 1 98.56 70 PRO B O 1
ATOM 1706 N N . LEU B 1 71 ? -0.185 -5.934 0.17 1 98.81 71 LEU B N 1
ATOM 1707 C CA . LEU B 1 71 ? -1.08 -5.102 -0.629 1 98.81 71 LEU B CA 1
ATOM 1708 C C . LEU B 1 71 ? -2.533 -5.508 -0.416 1 98.81 71 LEU B C 1
ATOM 1710 O O . LEU B 1 71 ? -3.396 -4.656 -0.201 1 98.81 71 LEU B O 1
ATOM 1714 N N . ARG B 1 72 ? -2.781 -6.742 -0.408 1 98.06 72 ARG B N 1
ATOM 1715 C CA . ARG B 1 72 ? -4.129 -7.27 -0.223 1 98.06 72 ARG B CA 1
ATOM 1716 C C . ARG B 1 72 ? -4.664 -6.93 1.164 1 98.06 72 ARG B C 1
ATOM 1718 O O . ARG B 1 72 ? -5.812 -6.504 1.306 1 98.06 72 ARG B O 1
ATOM 1725 N N . ARG B 1 73 ? -3.863 -7.16 2.109 1 97.94 73 ARG B N 1
ATOM 1726 C CA . ARG B 1 73 ? -4.273 -6.859 3.477 1 97.94 73 ARG B CA 1
ATOM 1727 C C . ARG B 1 73 ? -4.648 -5.387 3.623 1 97.94 73 ARG B C 1
ATOM 1729 O O . ARG B 1 73 ? -5.688 -5.062 4.203 1 97.94 73 ARG B O 1
ATOM 1736 N N . LEU B 1 74 ? -3.807 -4.59 3.094 1 98.62 74 LEU B N 1
ATOM 1737 C CA . LEU B 1 74 ? -4.066 -3.156 3.176 1 98.62 74 LEU B CA 1
ATOM 1738 C C . LEU B 1 74 ? -5.355 -2.793 2.449 1 98.62 74 LEU B C 1
ATOM 1740 O O . LEU B 1 74 ? -6.184 -2.045 2.979 1 98.62 74 LEU B O 1
ATOM 1744 N N . ARG B 1 75 ? -5.531 -3.297 1.265 1 98.69 75 ARG B N 1
ATOM 1745 C CA . ARG B 1 75 ? -6.75 -3.064 0.492 1 98.69 75 ARG B CA 1
ATOM 1746 C C . ARG B 1 75 ? -7.984 -3.498 1.272 1 98.69 75 ARG B C 1
ATOM 1748 O O . ARG B 1 75 ? -8.984 -2.775 1.314 1 98.69 75 ARG B O 1
ATOM 1755 N N . GLN B 1 76 ? -7.867 -4.629 1.862 1 97.81 76 GLN B N 1
ATOM 1756 C CA . GLN B 1 76 ? -8.992 -5.168 2.623 1 97.81 76 GLN B CA 1
ATOM 1757 C C . GLN B 1 76 ? -9.258 -4.34 3.877 1 97.81 76 GLN B C 1
ATOM 1759 O O . GLN B 1 76 ? -10.406 -4.105 4.242 1 97.81 76 GLN B O 1
ATOM 1764 N N . ASP B 1 77 ? -8.242 -3.936 4.578 1 98.31 77 ASP B N 1
ATOM 1765 C CA . ASP B 1 77 ? -8.367 -3.137 5.793 1 98.31 77 ASP B CA 1
ATOM 1766 C C . ASP B 1 77 ? -9.07 -1.813 5.512 1 98.31 77 ASP B C 1
ATOM 1768 O O . ASP B 1 77 ? -9.773 -1.282 6.371 1 98.31 77 ASP B O 1
ATOM 1772 N N . TRP B 1 78 ? -8.914 -1.308 4.293 1 98.69 78 TRP B N 1
ATOM 1773 C CA . TRP B 1 78 ? -9.453 0.002 3.941 1 98.69 78 TRP B CA 1
ATOM 1774 C C . TRP B 1 78 ? -10.93 -0.096 3.57 1 98.69 78 TRP B C 1
ATOM 1776 O O . TRP B 1 78 ? -11.633 0.917 3.523 1 98.69 78 TRP B O 1
ATOM 1786 N N . ARG B 1 79 ? -11.406 -1.285 3.338 1 98.12 79 ARG B N 1
ATOM 1787 C CA . ARG B 1 79 ? -12.719 -1.483 2.723 1 98.12 79 ARG B CA 1
ATOM 1788 C C . ARG B 1 79 ? -13.82 -0.846 3.561 1 98.12 79 ARG B C 1
ATOM 1790 O O . ARG B 1 79 ? -14.633 -0.079 3.043 1 98.12 79 ARG B O 1
ATOM 1797 N N . PRO B 1 80 ? -13.883 -1.104 4.879 1 97.88 80 PRO B N 1
ATOM 1798 C CA . PRO B 1 80 ? -14.992 -0.522 5.645 1 97.88 80 PRO B CA 1
ATOM 1799 C C . PRO B 1 80 ? -14.984 1.004 5.617 1 97.88 80 PRO B C 1
ATOM 1801 O O . PRO B 1 80 ? -16.016 1.622 5.332 1 97.88 80 PRO B O 1
ATOM 1804 N N . ALA B 1 81 ? -13.914 1.619 5.836 1 97.81 81 ALA B N 1
ATOM 1805 C CA . ALA B 1 81 ? -13.82 3.076 5.875 1 97.81 81 ALA B CA 1
ATOM 1806 C C . ALA B 1 81 ? -14.039 3.676 4.488 1 97.81 81 ALA B C 1
ATOM 1808 O O . ALA B 1 81 ? -14.602 4.766 4.355 1 97.81 81 ALA B O 1
ATOM 1809 N N . ALA B 1 82 ? -13.602 2.979 3.492 1 98.19 82 ALA B N 1
ATOM 1810 C CA . ALA B 1 82 ? -13.688 3.471 2.121 1 98.19 82 ALA B CA 1
ATOM 1811 C C . ALA B 1 82 ? -15.141 3.572 1.669 1 98.19 82 ALA B C 1
ATOM 1813 O O . ALA B 1 82 ? -15.469 4.359 0.777 1 98.19 82 ALA B O 1
ATOM 1814 N N . SER B 1 83 ? -15.969 2.768 2.254 1 97.31 83 SER B N 1
ATOM 1815 C CA . SER B 1 83 ? -17.375 2.75 1.864 1 97.31 83 SER B CA 1
ATOM 1816 C C . SER B 1 83 ? -18.016 4.117 2.066 1 97.31 83 SER B C 1
ATOM 1818 O O . SER B 1 83 ? -18.969 4.473 1.36 1 97.31 83 SER B O 1
ATOM 1820 N N . SER B 1 84 ? -17.562 4.938 2.98 1 97.56 84 SER B N 1
ATOM 1821 C CA . SER B 1 84 ? -18.141 6.246 3.266 1 97.56 84 SER B CA 1
ATOM 1822 C C . SER B 1 84 ? -17.125 7.363 3.018 1 97.56 84 SER B C 1
ATOM 1824 O O . SER B 1 84 ? -17.328 8.5 3.445 1 97.56 84 SER B O 1
ATOM 1826 N N . ASP B 1 85 ? -16.031 7.105 2.395 1 98.25 85 ASP B N 1
ATOM 1827 C CA . ASP B 1 85 ? -14.961 8.062 2.113 1 98.25 85 ASP B CA 1
ATOM 1828 C C . ASP B 1 85 ? -14.469 7.93 0.676 1 98.25 85 ASP B C 1
ATOM 1830 O O . ASP B 1 85 ? -13.594 7.109 0.388 1 98.25 85 ASP B O 1
ATOM 1834 N N . PRO B 1 86 ? -14.969 8.82 -0.172 1 98.19 86 PRO B N 1
ATOM 1835 C CA . PRO B 1 86 ? -14.648 8.703 -1.597 1 98.19 86 PRO B CA 1
ATOM 1836 C C . PRO B 1 86 ? -13.148 8.82 -1.875 1 98.19 86 PRO B C 1
ATOM 1838 O O . PRO B 1 86 ? -12.641 8.211 -2.818 1 98.19 86 PRO B O 1
ATOM 1841 N N . VAL B 1 87 ? -12.461 9.586 -1.116 1 98.31 87 VAL B N 1
ATOM 1842 C CA . VAL B 1 87 ? -11.023 9.75 -1.315 1 98.31 87 VAL B CA 1
ATOM 1843 C C . VAL B 1 87 ? -10.305 8.438 -1.02 1 98.31 87 VAL B C 1
ATOM 1845 O O . VAL B 1 87 ? -9.469 7.992 -1.804 1 98.31 87 VAL B O 1
ATOM 1848 N N . LEU B 1 88 ? -10.68 7.867 0.129 1 98.69 88 LEU B N 1
ATOM 1849 C CA . LEU B 1 88 ? -10.07 6.59 0.483 1 98.69 88 LEU B CA 1
ATOM 1850 C C . LEU B 1 88 ? -10.453 5.508 -0.517 1 98.69 88 LEU B C 1
ATOM 1852 O O . LEU B 1 88 ? -9.648 4.629 -0.829 1 98.69 88 LEU B O 1
ATOM 1856 N N . ASP B 1 89 ? -11.672 5.59 -1.018 1 98.75 89 ASP B N 1
ATOM 1857 C CA . ASP B 1 89 ? -12.125 4.609 -2.004 1 98.75 89 ASP B CA 1
ATOM 1858 C C . ASP B 1 89 ? -11.281 4.684 -3.275 1 98.75 89 ASP B C 1
ATOM 1860 O O . ASP B 1 89 ? -10.93 3.656 -3.854 1 98.75 89 ASP B O 1
ATOM 1864 N N . GLU B 1 90 ? -10.961 5.871 -3.695 1 98.75 90 GLU B N 1
ATOM 1865 C CA . GLU B 1 90 ? -10.109 6.051 -4.871 1 98.75 90 GLU B CA 1
ATOM 1866 C C . GLU B 1 90 ? -8.711 5.484 -4.633 1 98.75 90 GLU B C 1
ATOM 1868 O O . GLU B 1 90 ? -8.148 4.82 -5.504 1 98.75 90 GLU B O 1
ATOM 1873 N N . LEU B 1 91 ? -8.117 5.758 -3.467 1 98.81 91 LEU B N 1
ATOM 1874 C CA . LEU B 1 91 ? -6.812 5.207 -3.131 1 98.81 91 LEU B CA 1
ATOM 1875 C C . LEU B 1 91 ? -6.852 3.684 -3.1 1 98.81 91 LEU B C 1
ATOM 1877 O O . LEU B 1 91 ? -5.918 3.023 -3.562 1 98.81 91 LEU B O 1
ATOM 1881 N N . ARG B 1 92 ? -7.926 3.145 -2.547 1 98.81 92 ARG B N 1
ATOM 1882 C CA . ARG B 1 92 ? -8.094 1.698 -2.455 1 98.81 92 ARG B CA 1
ATOM 1883 C C . ARG B 1 92 ? -8.141 1.062 -3.84 1 98.81 92 ARG B C 1
ATOM 1885 O O . ARG B 1 92 ? -7.578 -0.014 -4.055 1 98.81 92 ARG B O 1
ATOM 1892 N N . GLU B 1 93 ? -8.789 1.727 -4.797 1 98.69 93 GLU B N 1
ATOM 1893 C CA . GLU B 1 93 ? -8.852 1.231 -6.168 1 98.69 93 GLU B CA 1
ATOM 1894 C C . GLU B 1 93 ? -7.461 1.209 -6.805 1 98.69 93 GLU B C 1
ATOM 1896 O O . GLU B 1 93 ? -7.117 0.269 -7.523 1 98.69 93 GLU B O 1
ATOM 1901 N N . ARG B 1 94 ? -6.727 2.178 -6.586 1 98.75 94 ARG B N 1
ATOM 1902 C CA . ARG B 1 94 ? -5.367 2.217 -7.113 1 98.75 94 ARG B CA 1
ATOM 1903 C C . ARG B 1 94 ? -4.492 1.158 -6.453 1 98.75 94 ARG B C 1
ATOM 1905 O O . ARG B 1 94 ? -3.609 0.585 -7.098 1 98.75 94 ARG B O 1
ATOM 1912 N N . LEU B 1 95 ? -4.766 0.952 -5.148 1 98.75 95 LEU B N 1
ATOM 1913 C CA . LEU B 1 95 ? -4.07 -0.121 -4.449 1 98.75 95 LEU B CA 1
ATOM 1914 C C . LEU B 1 95 ? -4.426 -1.479 -5.043 1 98.75 95 LEU B C 1
ATOM 1916 O O . LEU B 1 95 ? -3.557 -2.344 -5.191 1 98.75 95 LEU B O 1
ATOM 1920 N N . LYS B 1 96 ? -5.629 -1.672 -5.41 1 98.56 96 LYS B N 1
ATOM 1921 C CA . LYS B 1 96 ? -6.082 -2.883 -6.086 1 98.56 96 LYS B CA 1
ATOM 1922 C C . LYS B 1 96 ? -5.332 -3.092 -7.398 1 98.56 96 LYS B C 1
ATOM 1924 O O . LYS B 1 96 ? -4.918 -4.211 -7.711 1 98.56 96 LYS B O 1
ATOM 1929 N N . ALA B 1 97 ? -5.172 -2.055 -8.117 1 98.62 97 ALA B N 1
ATOM 1930 C CA . ALA B 1 97 ? -4.434 -2.133 -9.375 1 98.62 97 ALA B CA 1
ATOM 1931 C C . ALA B 1 97 ? -2.992 -2.57 -9.133 1 98.62 97 ALA B C 1
ATOM 1933 O O . ALA B 1 97 ? -2.445 -3.373 -9.898 1 98.62 97 ALA B O 1
ATOM 1934 N N . LEU B 1 98 ? -2.381 -2.051 -8.094 1 98.81 98 LEU B N 1
ATOM 1935 C CA . LEU B 1 98 ? -1.028 -2.457 -7.73 1 98.81 98 LEU B CA 1
ATOM 1936 C C . LEU B 1 98 ? -0.983 -3.941 -7.375 1 98.81 98 LEU B C 1
ATOM 1938 O O . LEU B 1 98 ? -0.054 -4.648 -7.77 1 98.81 98 LEU B O 1
ATOM 1942 N N . GLU B 1 99 ? -1.958 -4.387 -6.602 1 98.62 99 GLU B N 1
ATOM 1943 C CA . GLU B 1 99 ? -2.074 -5.789 -6.215 1 98.62 99 GLU B CA 1
ATOM 1944 C C . GLU B 1 99 ? -2.158 -6.695 -7.438 1 98.62 99 GLU B C 1
ATOM 1946 O O . GLU B 1 99 ? -1.438 -7.691 -7.531 1 98.62 99 GLU B O 1
ATOM 1951 N N . LEU B 1 100 ? -2.912 -6.281 -8.398 1 98.12 100 LEU B N 1
ATOM 1952 C CA . LEU B 1 100 ? -3.08 -7.051 -9.625 1 98.12 100 LEU B CA 1
ATOM 1953 C C . LEU B 1 100 ? -1.777 -7.098 -10.414 1 98.12 100 LEU B C 1
ATOM 1955 O O . LEU B 1 100 ? -1.399 -8.148 -10.938 1 98.12 100 LEU B O 1
ATOM 1959 N N . ASP B 1 101 ? -1.157 -6.031 -10.523 1 98.69 101 ASP B N 1
ATOM 1960 C CA . ASP B 1 101 ? 0.118 -5.98 -11.227 1 98.69 101 ASP B CA 1
ATOM 1961 C C . ASP B 1 101 ? 1.154 -6.879 -10.562 1 98.69 101 ASP B C 1
ATOM 1963 O O . ASP B 1 101 ? 1.971 -7.508 -11.234 1 98.69 101 ASP B O 1
ATOM 1967 N N . ALA B 1 102 ? 1.108 -6.891 -9.266 1 98.75 102 ALA B N 1
ATOM 1968 C CA . ALA B 1 102 ? 2.002 -7.781 -8.531 1 98.75 102 ALA B CA 1
ATOM 1969 C C . ALA B 1 102 ? 1.682 -9.242 -8.82 1 98.75 102 ALA B C 1
ATOM 1971 O O . ALA B 1 102 ? 2.588 -10.07 -8.945 1 98.75 102 ALA B O 1
ATOM 1972 N N . GLU B 1 103 ? 0.405 -9.547 -8.922 1 98.38 103 GLU B N 1
ATOM 1973 C CA . GLU B 1 103 ? -0.01 -10.906 -9.273 1 98.38 103 GLU B CA 1
ATOM 1974 C C . GLU B 1 103 ? 0.462 -11.281 -10.672 1 98.38 103 GLU B C 1
ATOM 1976 O O . GLU B 1 103 ? 0.955 -12.391 -10.891 1 98.38 103 GLU B O 1
ATOM 1981 N N . TRP B 1 104 ? 0.387 -10.367 -11.594 1 97.81 104 TRP B N 1
ATOM 1982 C CA . TRP B 1 104 ? 0.854 -10.594 -12.961 1 97.81 104 TRP B CA 1
ATOM 1983 C C . TRP B 1 104 ? 2.359 -10.836 -12.984 1 97.81 104 TRP B C 1
ATOM 1985 O O . TRP B 1 104 ? 2.844 -11.711 -13.711 1 97.81 104 TRP B O 1
ATOM 1995 N N . ALA B 1 105 ? 3.041 -10.086 -12.227 1 98.5 105 ALA B N 1
ATOM 1996 C CA . ALA B 1 105 ? 4.488 -10.273 -12.141 1 98.5 105 ALA B CA 1
ATOM 1997 C C . ALA B 1 105 ? 4.832 -11.672 -11.633 1 98.5 105 ALA B C 1
ATOM 1999 O O . ALA B 1 105 ? 5.766 -12.305 -12.125 1 98.5 105 ALA B O 1
ATOM 2000 N N . GLN B 1 106 ? 4.059 -12.094 -10.648 1 98.56 106 GLN B N 1
ATOM 2001 C CA . GLN B 1 106 ? 4.293 -13.445 -10.141 1 98.56 106 GLN B CA 1
ATOM 2002 C C . GLN B 1 106 ? 4.078 -14.484 -11.234 1 98.56 106 GLN B C 1
ATOM 2004 O O . GLN B 1 106 ? 4.902 -15.391 -11.406 1 98.56 106 GLN B O 1
ATOM 2009 N N . LEU B 1 107 ? 3.039 -14.367 -11.984 1 98.38 107 LEU B N 1
ATOM 2010 C CA . LEU B 1 107 ? 2.75 -15.305 -13.07 1 98.38 107 LEU B CA 1
ATOM 2011 C C . LEU B 1 107 ? 3.865 -15.289 -14.109 1 98.38 107 LEU B C 1
ATOM 2013 O O . LEU B 1 107 ? 4.27 -16.344 -14.602 1 98.38 107 LEU B O 1
ATOM 2017 N N . GLN B 1 108 ? 4.32 -14.148 -14.398 1 97.81 108 GLN B N 1
ATOM 2018 C CA . GLN B 1 108 ? 5.398 -14.031 -15.375 1 97.81 108 GLN B CA 1
ATOM 2019 C C . GLN B 1 108 ? 6.66 -14.734 -14.891 1 97.81 108 GLN B C 1
ATOM 2021 O O . GLN B 1 108 ? 7.348 -15.398 -15.664 1 97.81 108 GLN B O 1
ATOM 2026 N N . ARG B 1 109 ? 6.93 -14.594 -13.672 1 97.81 109 ARG B N 1
ATOM 2027 C CA . ARG B 1 109 ? 8.109 -15.234 -13.094 1 97.81 109 ARG B CA 1
ATOM 2028 C C . ARG B 1 109 ? 7.969 -16.75 -13.117 1 97.81 109 ARG B C 1
ATOM 2030 O O . ARG B 1 109 ? 8.922 -17.469 -13.43 1 97.81 109 ARG B O 1
ATOM 2037 N N . LEU B 1 110 ? 6.82 -17.203 -12.742 1 98.38 110 LEU B N 1
ATOM 2038 C CA . LEU B 1 110 ? 6.555 -18.641 -12.766 1 98.38 110 LEU B CA 1
ATOM 2039 C C . LEU B 1 110 ? 6.672 -19.203 -14.18 1 98.38 110 LEU B C 1
ATOM 2041 O O . LEU B 1 110 ? 7.273 -20.25 -14.383 1 98.38 110 LEU B O 1
ATOM 2045 N N . GLU B 1 111 ? 6.145 -18.469 -15.133 1 97.94 111 GLU B N 1
ATOM 2046 C CA . GLU B 1 111 ? 6.242 -18.875 -16.531 1 97.94 111 GLU B CA 1
ATOM 2047 C C . GLU B 1 111 ? 7.695 -18.938 -16.984 1 97.94 111 GLU B C 1
ATOM 2049 O O . GLU B 1 111 ? 8.117 -19.906 -17.625 1 97.94 111 GLU B O 1
ATOM 2054 N N . ALA B 1 112 ? 8.438 -17.922 -16.688 1 97.19 112 ALA B N 1
ATOM 2055 C CA . ALA B 1 112 ? 9.836 -17.859 -17.094 1 97.19 112 ALA B CA 1
ATOM 2056 C C . ALA B 1 112 ? 10.633 -19.016 -16.484 1 97.19 112 ALA B C 1
ATOM 2058 O O . ALA B 1 112 ? 11.484 -19.609 -17.156 1 97.19 112 ALA B O 1
ATOM 2059 N N . ALA B 1 113 ? 10.344 -19.375 -15.273 1 97.38 113 ALA B N 1
ATOM 2060 C CA . ALA B 1 113 ? 11.078 -20.422 -14.562 1 97.38 113 ALA B CA 1
ATOM 2061 C C . ALA B 1 113 ? 10.805 -21.797 -15.164 1 97.38 113 ALA B C 1
ATOM 2063 O O . ALA B 1 113 ? 11.641 -22.688 -15.094 1 97.38 113 ALA B O 1
ATOM 2064 N N . SER B 1 114 ? 9.648 -21.922 -15.805 1 97.06 114 SER B N 1
ATOM 2065 C CA . SER B 1 114 ? 9.242 -23.234 -16.281 1 97.06 114 SER B CA 1
ATOM 2066 C C . SER B 1 114 ? 9.297 -23.312 -17.812 1 97.06 114 SER B C 1
ATOM 2068 O O . SER B 1 114 ? 8.898 -24.312 -18.391 1 97.06 114 SER B O 1
ATOM 2070 N N . ARG B 1 115 ? 9.742 -22.266 -18.453 1 94.25 115 ARG B N 1
ATOM 2071 C CA . ARG B 1 115 ? 9.648 -22.094 -19.891 1 94.25 115 ARG B CA 1
ATOM 2072 C C . ARG B 1 115 ? 10.352 -23.234 -20.625 1 94.25 115 ARG B C 1
ATOM 2074 O O . ARG B 1 115 ? 9.867 -23.703 -21.672 1 94.25 115 ARG B O 1
ATOM 2081 N N . ASP B 1 116 ? 11.414 -23.797 -20.078 1 95.12 116 ASP B N 1
ATOM 2082 C CA . ASP B 1 116 ? 12.234 -24.75 -20.812 1 95.12 116 ASP B CA 1
ATOM 2083 C C . ASP B 1 116 ? 12.023 -26.172 -20.312 1 95.12 116 ASP B C 1
ATOM 2085 O O . ASP B 1 116 ? 12.766 -27.078 -20.672 1 95.12 116 ASP B O 1
ATOM 2089 N N . TRP B 1 117 ? 11.055 -26.328 -19.438 1 96.06 117 TRP B N 1
ATOM 2090 C CA . TRP B 1 117 ? 10.789 -27.672 -18.953 1 96.06 117 TRP B CA 1
ATOM 2091 C C . TRP B 1 117 ? 10.117 -28.516 -20.031 1 96.06 117 TRP B C 1
ATOM 2093 O O . TRP B 1 117 ? 9.117 -28.109 -20.625 1 96.06 117 TRP B O 1
ATOM 2103 N N . PRO B 1 118 ? 10.648 -29.688 -20.281 1 94 118 PRO B N 1
ATOM 2104 C CA . PRO B 1 118 ? 10.102 -30.531 -21.344 1 94 118 PRO B CA 1
ATOM 2105 C C . PRO B 1 118 ? 8.781 -31.188 -20.953 1 94 118 PRO B C 1
ATOM 2107 O O . PRO B 1 118 ? 8.594 -31.594 -19.797 1 94 118 PRO B O 1
ATOM 2110 N N . ALA B 1 119 ? 7.953 -31.266 -21.938 1 92.56 119 ALA B N 1
ATOM 2111 C CA . ALA B 1 119 ? 6.703 -32 -21.734 1 92.56 119 ALA B CA 1
ATOM 2112 C C . ALA B 1 119 ? 6.945 -33.5 -21.703 1 92.56 119 ALA B C 1
ATOM 2114 O O . ALA B 1 119 ? 7.832 -34 -22.406 1 92.56 119 ALA B O 1
ATOM 2115 N N . ALA B 1 120 ? 6.273 -34.125 -20.781 1 89.81 120 ALA B N 1
ATOM 2116 C CA . ALA B 1 120 ? 6.293 -35.594 -20.703 1 89.81 120 ALA B CA 1
ATOM 2117 C C . ALA B 1 120 ? 4.887 -36.156 -20.828 1 89.81 120 ALA B C 1
ATOM 2119 O O . ALA B 1 120 ? 4.039 -35.938 -19.969 1 89.81 120 ALA B O 1
ATOM 2120 N N . PRO B 1 121 ? 4.609 -36.812 -21.891 1 81.56 121 PRO B N 1
ATOM 2121 C CA . PRO B 1 121 ? 3.268 -37.344 -22.172 1 81.56 121 PRO B CA 1
ATOM 2122 C C . PRO B 1 121 ? 2.693 -38.156 -21.016 1 81.56 121 PRO B C 1
ATOM 2124 O O . PRO B 1 121 ? 1.484 -38.125 -20.766 1 81.56 121 PRO B O 1
ATOM 2127 N N . GLU B 1 122 ? 3.471 -38.844 -20.25 1 87.5 122 GLU B N 1
ATOM 2128 C CA . GLU B 1 122 ? 2.955 -39.719 -19.188 1 87.5 122 GLU B CA 1
ATOM 2129 C C . GLU B 1 122 ? 3.074 -39.062 -17.828 1 87.5 122 GLU B C 1
ATOM 2131 O O . GLU B 1 122 ? 2.959 -39.75 -16.797 1 87.5 1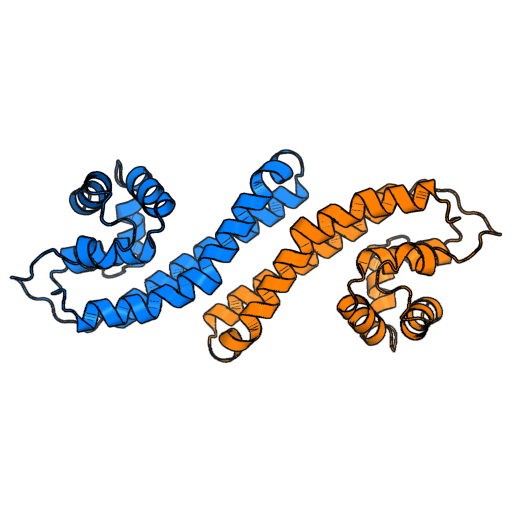22 GLU B O 1
ATOM 2136 N N . ALA B 1 123 ? 3.193 -37.812 -17.906 1 85.69 123 ALA B N 1
ATOM 2137 C CA . ALA B 1 123 ? 3.393 -37.156 -16.625 1 85.69 123 ALA B CA 1
ATOM 2138 C C . ALA B 1 123 ? 2.119 -37.188 -15.781 1 85.69 123 ALA B C 1
ATOM 2140 O O . ALA B 1 123 ? 1.023 -36.938 -16.297 1 85.69 123 ALA B O 1
ATOM 2141 N N . ALA B 1 124 ? 2.232 -37.562 -14.5 1 85.06 124 ALA B N 1
ATOM 2142 C CA . ALA B 1 124 ? 1.107 -37.531 -13.57 1 85.06 124 ALA B CA 1
ATOM 2143 C C . ALA B 1 124 ? 0.699 -36.094 -13.25 1 85.06 124 ALA B C 1
ATOM 2145 O O . ALA B 1 124 ? 1.543 -35.188 -13.219 1 85.06 124 ALA B O 1
ATOM 2146 N N . ARG B 1 125 ? -0.622 -35.969 -13.125 1 90.38 125 ARG B N 1
ATOM 2147 C CA . ARG B 1 125 ? -1.146 -34.656 -12.734 1 90.38 125 ARG B CA 1
ATOM 2148 C C . ARG B 1 125 ? -1.135 -34.5 -11.219 1 90.38 125 ARG B C 1
ATOM 2150 O O . ARG B 1 125 ? -2.129 -34.781 -10.555 1 90.38 125 ARG B O 1
ATOM 2157 N N . SER B 1 126 ? 0.008 -33.938 -10.656 1 93.94 126 SER B N 1
ATOM 2158 C CA . SER B 1 126 ? 0.162 -33.875 -9.211 1 93.94 126 SER B CA 1
ATOM 2159 C C . SER B 1 126 ? 0.55 -32.469 -8.75 1 93.94 126 SER B C 1
ATOM 2161 O O . SER B 1 126 ? 0.681 -32.219 -7.555 1 93.94 126 SER B O 1
ATOM 2163 N N . TRP B 1 127 ? 0.704 -31.594 -9.703 1 97 127 TRP B N 1
ATOM 2164 C CA . TRP B 1 127 ? 1.174 -30.25 -9.398 1 97 127 TRP B CA 1
ATOM 2165 C C . TRP B 1 127 ? 0.26 -29.562 -8.383 1 97 127 TRP B C 1
ATOM 2167 O O . TRP B 1 127 ? 0.733 -28.969 -7.418 1 97 127 TRP B O 1
ATOM 2177 N N . LEU B 1 128 ? -1.015 -29.625 -8.633 1 96.12 128 LEU B N 1
ATOM 2178 C CA . LEU B 1 128 ? -1.987 -28.906 -7.812 1 96.12 128 LEU B CA 1
ATOM 2179 C C . LEU B 1 128 ? -1.888 -29.328 -6.352 1 96.12 128 LEU B C 1
ATOM 2181 O O . LEU B 1 128 ? -1.803 -28.484 -5.461 1 96.12 128 LEU B O 1
ATOM 2185 N N . GLU B 1 129 ? -1.83 -30.609 -6.109 1 94.62 129 GLU B N 1
ATOM 2186 C CA . GLU B 1 129 ? -1.752 -31.141 -4.754 1 94.62 129 GLU B CA 1
ATOM 2187 C C . GLU B 1 129 ? -0.426 -30.781 -4.09 1 94.62 129 GLU B C 1
ATOM 2189 O O . GLU B 1 129 ? -0.384 -30.469 -2.898 1 94.62 129 GLU B O 1
ATOM 2194 N N . LYS B 1 130 ? 0.598 -30.812 -4.859 1 96.31 130 LYS B N 1
ATOM 2195 C CA . LYS B 1 130 ? 1.927 -30.547 -4.316 1 96.31 130 LYS B CA 1
ATOM 2196 C C . LYS B 1 130 ? 2.096 -29.078 -3.973 1 96.31 130 LYS B C 1
ATOM 2198 O O . LYS B 1 130 ? 2.818 -28.719 -3.037 1 96.31 130 LYS B O 1
ATOM 2203 N N . LEU B 1 131 ? 1.355 -28.203 -4.664 1 97.88 131 LEU B N 1
ATOM 2204 C CA . LEU B 1 131 ? 1.597 -26.766 -4.52 1 97.88 131 LEU B CA 1
ATOM 2205 C C . LEU B 1 131 ? 0.468 -26.109 -3.738 1 97.88 131 LEU B C 1
ATOM 2207 O O . LEU B 1 131 ? 0.524 -24.906 -3.455 1 97.88 131 LEU B O 1
ATOM 2211 N N . ALA B 1 132 ? -0.518 -26.812 -3.34 1 96.56 132 ALA B N 1
ATOM 2212 C CA . ALA B 1 132 ? -1.686 -26.25 -2.666 1 96.56 132 ALA B CA 1
ATOM 2213 C C . ALA B 1 132 ? -1.31 -25.672 -1.302 1 96.56 132 ALA B C 1
ATOM 2215 O O . ALA B 1 132 ? -1.973 -24.766 -0.799 1 96.56 132 ALA B O 1
ATOM 2216 N N . GLY B 1 133 ? -0.226 -26.172 -0.68 1 94.44 133 GLY B N 1
ATOM 2217 C CA . GLY B 1 133 ? 0.178 -25.688 0.629 1 94.44 133 GLY B CA 1
ATOM 2218 C C . GLY B 1 133 ? -0.886 -25.875 1.693 1 94.44 133 GLY B C 1
ATOM 2219 O O . GLY B 1 133 ? -1.398 -26.984 1.871 1 94.44 133 GLY B O 1
ATOM 2220 N N . PRO B 1 134 ? -1.208 -24.844 2.443 1 94.12 134 PRO B N 1
ATOM 2221 C CA . PRO B 1 134 ? -2.178 -24.953 3.535 1 94.12 134 PRO B CA 1
ATOM 2222 C C . PRO B 1 134 ? -3.58 -25.312 3.045 1 94.12 134 PRO B C 1
ATOM 2224 O O . PRO B 1 134 ? -4.422 -25.75 3.836 1 94.12 134 PRO B O 1
ATOM 2227 N N . ALA B 1 135 ? -3.754 -25.172 1.776 1 95.62 135 ALA B N 1
ATOM 2228 C CA . ALA B 1 135 ? -5.09 -25.406 1.238 1 95.62 135 ALA B CA 1
ATOM 2229 C C . ALA B 1 135 ? -5.203 -26.812 0.644 1 95.62 135 ALA B C 1
ATOM 2231 O O . ALA B 1 135 ? -6.121 -27.094 -0.129 1 95.62 135 ALA B O 1
ATOM 2232 N N . ALA B 1 136 ? -4.305 -27.672 0.975 1 94.69 136 ALA B N 1
ATOM 2233 C CA . ALA B 1 136 ? -4.289 -29.031 0.428 1 94.69 136 ALA B CA 1
ATOM 2234 C C . ALA B 1 136 ? -5.57 -29.781 0.785 1 94.69 136 ALA B C 1
ATOM 2236 O O . ALA B 1 136 ? -6 -30.672 0.05 1 94.69 136 ALA B O 1
ATOM 2237 N N . GLY B 1 137 ? -6.176 -29.359 1.848 1 94.94 137 GLY B N 1
ATOM 2238 C CA . GLY B 1 137 ? -7.395 -30.016 2.293 1 94.94 137 GLY B CA 1
ATOM 2239 C C . GLY B 1 137 ? -8.625 -29.578 1.522 1 94.94 137 GLY B C 1
ATOM 2240 O O . GLY B 1 137 ? -9.688 -30.203 1.635 1 94.94 137 GLY B O 1
ATOM 2241 N N . CYS B 1 138 ? -8.547 -28.562 0.814 1 96.62 138 CYS B N 1
ATOM 2242 C CA . CYS B 1 138 ? -9.664 -28.062 0.017 1 96.62 138 CYS B CA 1
ATOM 2243 C C . CYS B 1 138 ? -9.789 -28.844 -1.286 1 96.62 138 CYS B C 1
ATOM 2245 O O . CYS B 1 138 ? -9.719 -28.266 -2.371 1 96.62 138 CYS B O 1
ATOM 2247 N N . ARG B 1 139 ? -10.133 -30.094 -1.179 1 95.69 139 ARG B N 1
ATOM 2248 C CA . ARG B 1 139 ? -10.078 -31.047 -2.285 1 95.69 139 ARG B CA 1
ATOM 2249 C C . ARG B 1 139 ? -11.094 -30.688 -3.367 1 95.69 139 ARG B C 1
ATOM 2251 O O . ARG B 1 139 ? -10.789 -30.781 -4.559 1 95.69 139 ARG B O 1
ATOM 2258 N N . GLU B 1 140 ? -12.219 -30.281 -2.967 1 96.19 140 GLU B N 1
ATOM 2259 C CA . GLU B 1 140 ? -13.258 -29.938 -3.936 1 96.19 140 GLU B CA 1
ATOM 2260 C C . GLU B 1 140 ? -12.867 -28.703 -4.75 1 96.19 140 GLU B C 1
ATOM 2262 O O . GLU B 1 140 ? -13.07 -28.672 -5.965 1 96.19 140 GLU B O 1
ATOM 2267 N N . ALA B 1 141 ? -12.328 -27.719 -4.086 1 97.38 141 ALA B N 1
ATOM 2268 C CA . ALA B 1 141 ? -11.898 -26.5 -4.777 1 97.38 141 ALA B CA 1
ATOM 2269 C C . ALA B 1 141 ? -10.75 -26.797 -5.742 1 97.38 141 ALA B C 1
ATOM 2271 O O . ALA B 1 141 ? -10.742 -26.312 -6.875 1 97.38 141 ALA B O 1
ATOM 2272 N N . LEU B 1 142 ? -9.828 -27.609 -5.312 1 97.12 142 LEU B N 1
ATOM 2273 C CA . LEU B 1 142 ? -8.719 -28 -6.176 1 97.12 142 LEU B CA 1
ATOM 2274 C C . LEU B 1 142 ? -9.219 -28.766 -7.391 1 97.12 142 LEU B C 1
ATOM 2276 O O . LEU B 1 142 ? -8.766 -28.531 -8.516 1 97.12 142 LEU B O 1
ATOM 2280 N N . ALA B 1 143 ? -10.156 -29.641 -7.125 1 95.81 143 ALA B N 1
ATOM 2281 C CA . ALA B 1 143 ? -10.727 -30.422 -8.211 1 95.81 143 ALA B CA 1
ATOM 2282 C C . ALA B 1 143 ? -11.461 -29.547 -9.211 1 95.81 143 ALA B C 1
ATOM 2284 O O . ALA B 1 143 ? -11.445 -29.797 -10.414 1 95.81 143 ALA B O 1
ATOM 2285 N N . SER B 1 144 ? -12.102 -28.531 -8.695 1 96.19 144 SER B N 1
ATOM 2286 C CA . SER B 1 144 ? -12.812 -27.609 -9.555 1 96.19 144 SER B CA 1
ATOM 2287 C C . SER B 1 144 ? -11.859 -26.859 -10.484 1 96.19 144 SER B C 1
ATOM 2289 O O . SER B 1 144 ? -12.172 -26.625 -11.648 1 96.19 144 SER B O 1
ATOM 2291 N N . LEU B 1 145 ? -10.703 -26.469 -10 1 96.12 145 LEU B N 1
ATOM 2292 C CA . LEU B 1 145 ? -9.695 -25.812 -10.82 1 96.12 145 LEU B CA 1
ATOM 2293 C C . LEU B 1 145 ? -9.234 -26.734 -11.953 1 96.12 145 LEU B C 1
ATOM 2295 O O . LEU B 1 145 ? -9.148 -26.297 -13.102 1 96.12 145 LEU B O 1
ATOM 2299 N N . ARG B 1 146 ? -9.008 -27.938 -11.625 1 94.81 146 ARG B N 1
ATOM 2300 C CA . ARG B 1 146 ? -8.531 -28.906 -12.617 1 94.81 146 ARG B CA 1
ATOM 2301 C C . ARG B 1 146 ? -9.602 -29.188 -13.664 1 94.81 146 ARG B C 1
ATOM 2303 O O . ARG B 1 146 ? -9.305 -29.281 -14.859 1 94.81 146 ARG B O 1
ATOM 2310 N N . ALA B 1 147 ? -10.797 -29.281 -13.234 1 94.31 147 ALA B N 1
ATOM 2311 C CA . ALA B 1 147 ? -11.906 -29.672 -14.102 1 94.31 147 ALA B CA 1
ATOM 2312 C C . ALA B 1 147 ? -12.234 -28.562 -15.094 1 94.31 147 ALA B C 1
ATOM 2314 O O . ALA B 1 147 ? -12.906 -28.797 -16.094 1 94.31 147 ALA B O 1
ATOM 2315 N N . ALA B 1 148 ? -11.797 -27.391 -14.828 1 93.25 148 ALA B N 1
ATOM 2316 C CA . ALA B 1 148 ? -12.133 -26.234 -15.648 1 93.25 148 ALA B CA 1
ATOM 2317 C C . ALA B 1 148 ? -11.219 -26.125 -16.859 1 93.25 148 ALA B C 1
ATOM 2319 O O . ALA B 1 148 ? -11.352 -25.219 -17.672 1 93.25 148 ALA B O 1
ATOM 2320 N N . THR B 1 149 ? -10.281 -27 -16.953 1 89.25 149 THR B N 1
ATOM 2321 C CA . THR B 1 149 ? -9.328 -26.938 -18.062 1 89.25 149 THR B CA 1
ATOM 2322 C C . THR B 1 149 ? -9.852 -27.719 -19.266 1 89.25 149 THR B C 1
ATOM 2324 O O . THR B 1 149 ? -10.656 -28.641 -19.109 1 89.25 149 THR B O 1
#

Organism: Azotobacter vinelandii (strain DJ / ATCC BAA-1303) (NCBI:txid322710)